Protein AF-A0A6C0C6K0-F1 (afdb_monomer)

Secondary structure (DSSP, 8-state):
-PPPPPP--SSPP-GGGS--TTTT--TT-THHHHHHHHHHHHH-HHHHHHEE----SSGGGTTEEEEEE-SS-TT-SHHHHHHEEESSTT--HHHHHHHHHH--SSEEEEEEEEEETT-S-EEEEEEEEETTTTEEEEE-TT-S--TT-EETTEETHHHHHHHHHHHHHHHH-TTSEEE-HHHHS-SS-HHHHH-TTT-THHHHHHHHHHHHHH-TTS-HHHHHHHHHHH--HHHHHHHHHHHHHHHHTT-

Foldseek 3Di:
DDFDADDFAPDFAPQVPHDCFPHNDHLLQQLLLVLLLVLVVVVPVLLVQAEDFQQFADDSQGLEWEFEDDPPDLPDLVVLLVGIARPHPVDGPVNSLVSQVPDPHQKYKHWYWYHYPPDPDIFIWIWIAGPVLQAIEIGHQQAPEDQQDDDVNDRRSLVSVQVSVCSVCCVSPVSHHYDHSNNATDHGGNCNVAPVDRNNSSLVNSSLVSSCSSCVPDDSNVSNVVCVVPDHNRRSRRSSVVSVVSSSVPD

Nearest PDB structures (foldseek):
  2bkq-assembly4_D  TM=5.049E-01  e=3.152E-04  Homo sapiens
  4pie-assembly1_A  TM=5.041E-01  e=1.060E-02  Human adenovirus 2
  6g2h-assembly1_E  TM=5.022E-01  e=1.791E+00  Homo sapiens
  5csl-assembly1_A  TM=4.846E-01  e=5.055E+00  Saccharomyces cerevisiae S288C
  5vod-assembly1_D  TM=2.425E-01  e=4.252E+00  Human herpesvirus 5 strain Merlin

Mean predicted aligned error: 5.01 Å

Sequence (251 aa):
MTIIDVPISKKSSMGSMATLGEIHYHYQKYDNIFNFFDIIMKKEKDIKKVLCIPDVGRKWMRSFLKVVLSKDDLKTSELMAKNVKPVDPEVSINLFNQMIKKCKKRIIAVSVQLIVENKPGTHANMLILDTKEKTVELFEPHGKRSEETTMDSLVGAYNISDKLLKKYFQKFFPEYKYVSPKDLLPSYGFQAKYDAYSGLCVTWSTMYLHYRVLNPDVTSKEIVKHIKKKVNKQFLLKYAKYVEDTVKKKN

Organism: NCBI:txid1070528

Radius of gyration: 17.1 Å; Cα contacts (8 Å, |Δi|>4): 441; chains: 1; bounding box: 40×40×49 Å

Structure (mmCIF, N/CA/C/O backbone):
data_AF-A0A6C0C6K0-F1
#
_entry.id   AF-A0A6C0C6K0-F1
#
loop_
_atom_site.group_PDB
_atom_site.id
_atom_site.type_symbol
_atom_site.label_atom_id
_atom_site.label_alt_id
_atom_site.label_comp_id
_atom_site.label_asym_id
_atom_site.label_entity_id
_atom_site.label_seq_id
_atom_site.pdbx_PDB_ins_code
_atom_site.Cartn_x
_atom_site.Cartn_y
_atom_site.Cartn_z
_atom_site.occupancy
_atom_site.B_iso_or_equiv
_atom_site.auth_seq_id
_atom_site.auth_comp_id
_atom_site.auth_asym_id
_atom_site.auth_atom_id
_atom_site.pdbx_PDB_model_num
ATOM 1 N N . MET A 1 1 ? -9.486 17.749 13.244 1.00 67.50 1 MET A N 1
ATOM 2 C CA . MET A 1 1 ? -9.879 16.322 13.274 1.00 67.50 1 MET A CA 1
ATOM 3 C C . MET A 1 1 ? -8.853 15.538 14.069 1.00 67.50 1 MET A C 1
ATOM 5 O O . MET A 1 1 ? -7.664 15.797 13.915 1.00 67.50 1 MET A O 1
ATOM 9 N N . THR A 1 2 ? -9.300 14.609 14.910 1.00 90.06 2 THR A N 1
ATOM 10 C CA . THR A 1 2 ? -8.420 13.705 15.663 1.00 90.06 2 THR A CA 1
ATOM 11 C C . THR A 1 2 ? -8.220 12.428 14.852 1.00 90.06 2 THR A C 1
ATOM 13 O O . THR A 1 2 ? -9.201 11.774 14.515 1.00 90.06 2 THR A O 1
ATOM 16 N N . ILE A 1 3 ? -6.972 12.091 14.512 1.00 97.19 3 ILE A N 1
ATOM 17 C CA . ILE A 1 3 ? -6.638 10.853 13.789 1.00 97.19 3 ILE A CA 1
ATOM 18 C C . ILE A 1 3 ? -6.744 9.670 14.756 1.00 97.19 3 ILE A C 1
ATOM 20 O O . ILE A 1 3 ? -6.120 9.681 15.817 1.00 97.19 3 ILE A O 1
ATOM 24 N N . ILE A 1 4 ? -7.512 8.651 14.374 1.00 97.69 4 ILE A N 1
ATOM 25 C CA . ILE A 1 4 ? -7.636 7.381 15.089 1.00 97.69 4 ILE A CA 1
ATOM 26 C C . ILE A 1 4 ? -6.380 6.555 14.825 1.00 97.69 4 ILE A C 1
ATOM 28 O O . ILE A 1 4 ? -6.013 6.296 13.674 1.00 97.69 4 ILE A O 1
ATOM 32 N N . ASP A 1 5 ? -5.718 6.139 15.900 1.00 97.69 5 ASP A N 1
ATOM 33 C CA . ASP A 1 5 ? -4.532 5.301 15.818 1.00 97.69 5 ASP A CA 1
ATOM 34 C C . ASP A 1 5 ? -4.847 3.828 15.633 1.00 97.69 5 ASP A C 1
ATOM 36 O O . ASP A 1 5 ? -5.834 3.306 16.148 1.00 97.69 5 ASP A O 1
ATOM 40 N N . VAL A 1 6 ? -3.938 3.144 14.939 1.00 97.69 6 VAL A N 1
ATOM 41 C CA . VAL A 1 6 ? -3.996 1.692 14.846 1.00 97.69 6 VAL A CA 1
ATOM 42 C C . VAL A 1 6 ? -3.784 1.062 16.230 1.00 97.69 6 VAL A C 1
ATOM 44 O O . VAL A 1 6 ? -2.924 1.519 16.994 1.00 97.69 6 VAL A O 1
ATOM 47 N N . PRO A 1 7 ? -4.515 -0.012 16.560 1.00 96.94 7 PRO A N 1
ATOM 48 C CA . PRO A 1 7 ? -4.249 -0.799 17.755 1.00 96.94 7 PRO A CA 1
ATOM 49 C C . PRO A 1 7 ? -2.856 -1.437 17.693 1.00 96.94 7 PRO A C 1
ATOM 51 O O . PRO A 1 7 ? -2.373 -1.841 16.634 1.00 96.94 7 PRO A O 1
ATOM 54 N N . ILE A 1 8 ? -2.213 -1.549 18.856 1.00 96.88 8 ILE A N 1
ATOM 55 C CA . ILE A 1 8 ? -0.903 -2.186 19.025 1.00 96.88 8 ILE A CA 1
ATOM 56 C C . ILE A 1 8 ? -0.944 -3.186 20.183 1.00 96.88 8 ILE A C 1
ATOM 58 O O . ILE A 1 8 ? -1.732 -3.043 21.118 1.00 96.88 8 ILE A O 1
ATOM 62 N N . SER A 1 9 ? -0.079 -4.199 20.146 1.00 95.62 9 SER A N 1
ATOM 63 C CA . SER A 1 9 ? 0.041 -5.165 21.239 1.00 95.62 9 SER A CA 1
ATOM 64 C C . SER A 1 9 ? 0.801 -4.564 22.427 1.00 95.62 9 SER A C 1
ATOM 66 O O . SER A 1 9 ? 1.607 -3.640 22.285 1.00 95.62 9 SER A O 1
ATOM 68 N N . LYS A 1 10 ? 0.591 -5.126 23.624 1.00 93.25 10 LYS A N 1
ATOM 69 C CA . LYS A 1 10 ? 1.413 -4.805 24.805 1.00 93.25 10 LYS A CA 1
ATOM 70 C C . LYS A 1 10 ? 2.865 -5.269 24.614 1.00 93.25 10 LYS A C 1
ATOM 72 O O . LYS A 1 10 ? 3.779 -4.643 25.149 1.00 93.25 10 LYS A O 1
ATOM 77 N N . LYS A 1 11 ? 3.072 -6.338 23.835 1.00 91.25 11 LYS A N 1
ATOM 78 C CA . LYS A 1 11 ? 4.379 -6.940 23.532 1.00 91.25 11 LYS A CA 1
ATOM 79 C C . LYS A 1 11 ? 4.868 -6.523 22.142 1.00 91.25 11 LYS A C 1
ATOM 81 O O . LYS A 1 11 ? 4.068 -6.244 21.255 1.00 91.25 11 LYS A O 1
ATOM 86 N N . SER A 1 12 ? 6.183 -6.511 21.953 1.00 87.81 12 SER A N 1
ATOM 87 C CA . SER A 1 12 ? 6.812 -6.305 20.643 1.00 87.81 12 SER A CA 1
ATOM 88 C C . SER A 1 12 ? 6.935 -7.627 19.887 1.00 87.81 12 SER A C 1
ATOM 90 O O . SER A 1 12 ? 7.094 -8.679 20.506 1.00 87.81 12 SER A O 1
ATOM 92 N N . SER A 1 13 ? 6.886 -7.581 18.556 1.00 84.38 13 SER A N 1
ATOM 93 C CA . SER A 1 13 ? 7.198 -8.749 17.734 1.00 84.38 13 SER A CA 1
ATOM 94 C C . SER A 1 13 ? 8.695 -9.007 17.802 1.00 84.38 13 SER A C 1
ATOM 96 O O . SER A 1 13 ? 9.494 -8.070 17.849 1.00 84.38 13 SER A O 1
ATOM 98 N N . MET A 1 14 ? 9.057 -10.285 17.793 1.00 81.50 14 MET A N 1
ATOM 99 C CA . MET A 1 14 ? 10.450 -10.721 17.743 1.00 81.50 14 MET A CA 1
ATOM 100 C C . MET A 1 14 ? 10.963 -10.839 16.295 1.00 81.50 14 MET A C 1
ATOM 102 O O . MET A 1 14 ? 12.094 -11.262 16.081 1.00 81.50 14 MET A O 1
ATOM 106 N N . GLY A 1 15 ? 10.154 -10.457 15.295 1.00 75.69 15 GLY A N 1
ATOM 107 C CA . GLY A 1 15 ? 10.548 -10.467 13.885 1.00 75.69 15 GLY A CA 1
ATOM 108 C C . GLY A 1 15 ? 10.900 -11.875 13.410 1.00 75.69 15 GLY A C 1
ATOM 109 O O . GLY A 1 15 ? 10.069 -12.777 13.487 1.00 75.69 15 GLY A O 1
ATOM 110 N N . SER A 1 16 ? 12.137 -12.069 12.953 1.00 68.06 16 SER A N 1
ATOM 111 C CA . SER A 1 16 ? 12.672 -13.380 12.549 1.00 68.06 16 SER A CA 1
ATOM 112 C C . SER A 1 16 ? 12.765 -14.385 13.697 1.00 68.06 16 SER A C 1
ATOM 114 O O . SER A 1 16 ? 12.755 -15.584 13.447 1.00 68.06 16 SER A O 1
ATOM 116 N N . MET A 1 17 ? 12.811 -13.909 14.943 1.00 64.06 17 MET A N 1
ATOM 117 C CA . MET A 1 17 ? 12.846 -14.751 16.140 1.00 64.06 17 MET A CA 1
ATOM 118 C C . MET A 1 17 ? 11.444 -15.053 16.686 1.00 64.06 17 MET A C 1
ATOM 120 O O . MET A 1 17 ? 11.313 -15.700 17.724 1.00 64.06 17 MET A O 1
ATOM 124 N N . ALA A 1 18 ? 10.377 -14.561 16.043 1.00 61.31 18 ALA A N 1
ATOM 125 C CA . ALA A 1 18 ? 9.017 -14.892 16.448 1.00 61.31 18 ALA A CA 1
ATOM 126 C C . ALA A 1 18 ? 8.750 -16.382 16.206 1.00 61.31 18 ALA A C 1
ATOM 128 O O . ALA A 1 18 ? 9.092 -16.922 15.155 1.00 61.31 18 ALA A O 1
ATOM 129 N N . THR A 1 19 ? 8.108 -17.049 17.169 1.00 57.22 19 THR A N 1
ATOM 130 C CA . THR A 1 19 ? 7.689 -18.443 16.990 1.00 57.22 19 THR A CA 1
ATOM 131 C C . THR A 1 19 ? 6.783 -18.542 15.769 1.00 57.22 19 THR A C 1
ATOM 133 O O . THR A 1 19 ? 5.975 -17.643 15.532 1.00 57.22 19 THR A O 1
ATOM 136 N N . LEU A 1 20 ? 6.880 -19.618 14.992 1.00 61.09 20 LEU A N 1
ATOM 137 C CA . LEU A 1 20 ? 5.987 -19.807 13.846 1.00 61.09 20 LEU A CA 1
ATOM 138 C C . LEU A 1 20 ? 4.527 -19.874 14.332 1.00 61.09 20 LEU A C 1
ATOM 140 O O . LEU A 1 20 ? 3.681 -19.149 13.819 1.00 61.09 20 LEU A O 1
ATOM 144 N N . GLY A 1 21 ? 4.275 -20.569 15.447 1.00 58.09 21 GLY A N 1
ATOM 145 C CA . GLY A 1 21 ? 2.924 -20.898 15.912 1.00 58.09 21 GLY A CA 1
ATOM 146 C C . GLY A 1 21 ? 2.383 -22.121 15.166 1.00 58.09 21 GLY A C 1
ATOM 147 O O . GLY A 1 21 ? 3.143 -22.803 14.484 1.00 58.09 21 GLY A O 1
ATOM 148 N N . GLU A 1 22 ? 1.083 -22.397 15.288 1.00 55.06 22 GLU A N 1
ATOM 149 C CA . GLU A 1 22 ? 0.427 -23.499 14.552 1.00 55.06 22 GLU A CA 1
ATOM 150 C C . GLU A 1 22 ? 0.290 -23.214 13.050 1.00 55.06 22 GLU A C 1
ATOM 152 O O . GLU A 1 22 ? 0.219 -24.121 12.227 1.00 55.06 22 GLU A O 1
ATOM 157 N N . ILE A 1 23 ? 0.286 -21.935 12.680 1.00 59.25 23 ILE A N 1
ATOM 158 C CA . ILE A 1 23 ? 0.447 -21.490 11.298 1.00 59.25 23 ILE A CA 1
ATOM 159 C C . ILE A 1 23 ? 1.924 -21.179 11.064 1.00 59.25 23 ILE A C 1
ATOM 161 O O . ILE A 1 23 ? 2.573 -20.638 11.945 1.00 59.25 23 ILE A O 1
ATOM 165 N N . HIS A 1 24 ? 2.485 -21.444 9.883 1.00 65.38 24 HIS A N 1
ATOM 166 C CA . HIS A 1 24 ? 3.854 -21.013 9.555 1.00 65.38 24 HIS A CA 1
ATOM 167 C C . HIS A 1 24 ? 3.925 -19.486 9.333 1.00 65.38 24 HIS A C 1
ATOM 169 O O . HIS A 1 24 ? 4.221 -19.029 8.225 1.00 65.38 24 HIS A O 1
ATOM 175 N N . TYR A 1 25 ? 3.592 -18.679 10.346 1.00 75.62 25 TYR A N 1
ATOM 176 C CA . TYR A 1 25 ? 3.599 -17.222 10.255 1.00 75.62 25 TYR A CA 1
ATOM 177 C C . TYR A 1 25 ? 5.023 -16.719 10.043 1.00 75.62 25 TYR A C 1
ATOM 179 O O . TYR A 1 25 ? 5.939 -17.066 10.782 1.00 75.62 25 TYR A O 1
ATOM 187 N N . HIS A 1 26 ? 5.199 -15.848 9.057 1.00 80.12 26 HIS A N 1
ATOM 188 C CA . HIS A 1 26 ? 6.445 -15.123 8.859 1.00 80.12 26 HIS A CA 1
ATOM 189 C C . HIS A 1 26 ? 6.106 -13.704 8.427 1.00 80.12 26 HIS A C 1
ATOM 191 O O . HIS A 1 26 ? 5.332 -13.520 7.492 1.00 80.12 26 HIS A O 1
ATOM 197 N N . TYR A 1 27 ? 6.658 -12.702 9.108 1.00 77.69 27 TYR A N 1
ATOM 198 C CA . TYR A 1 27 ? 6.229 -11.303 8.999 1.00 77.69 27 TYR A CA 1
ATOM 199 C C . TYR A 1 27 ? 6.383 -10.704 7.586 1.00 77.69 27 TYR A C 1
ATOM 201 O O . TYR A 1 27 ? 5.677 -9.759 7.249 1.00 77.69 27 TYR A O 1
ATOM 209 N N . GLN A 1 28 ? 7.251 -11.277 6.744 1.00 84.50 28 GLN A N 1
ATOM 210 C CA . GLN A 1 28 ? 7.431 -10.863 5.343 1.00 84.50 28 GLN A CA 1
ATOM 211 C C . GLN A 1 28 ? 6.415 -11.478 4.371 1.00 84.50 28 GLN A C 1
ATOM 213 O O . GLN A 1 28 ? 6.443 -11.167 3.183 1.00 84.50 28 GLN A O 1
ATOM 218 N N . LYS A 1 29 ? 5.537 -12.386 4.816 1.00 88.12 29 LYS A N 1
ATOM 219 C CA . LYS A 1 29 ? 4.566 -12.996 3.904 1.00 88.12 29 LYS A CA 1
ATOM 220 C C . LYS A 1 29 ? 3.456 -12.005 3.561 1.00 88.12 29 LYS A C 1
ATOM 222 O O . LYS A 1 29 ? 2.800 -11.458 4.445 1.00 88.12 29 LYS A O 1
ATOM 227 N N . TYR A 1 30 ? 3.235 -11.801 2.265 1.00 90.44 30 TYR A N 1
ATOM 228 C CA . TYR A 1 30 ? 2.220 -10.885 1.735 1.00 90.44 30 TYR A CA 1
ATOM 229 C C . TYR A 1 30 ? 0.792 -11.262 2.148 1.00 90.44 30 TYR A C 1
ATOM 231 O O . TYR A 1 30 ? -0.046 -10.384 2.353 1.00 90.44 30 TYR A O 1
ATOM 239 N N . ASP A 1 31 ? 0.517 -12.556 2.325 1.00 90.00 31 ASP A N 1
ATOM 240 C CA . ASP A 1 31 ? -0.794 -13.050 2.750 1.00 90.00 31 ASP A CA 1
ATOM 241 C C . ASP A 1 31 ? -1.205 -12.526 4.130 1.00 90.00 31 ASP A C 1
ATOM 243 O O . ASP A 1 31 ? -2.398 -12.360 4.380 1.00 90.00 31 ASP A O 1
ATOM 247 N N . ASN A 1 32 ? -0.245 -12.187 4.997 1.00 91.25 32 ASN A N 1
ATOM 248 C CA . ASN A 1 32 ? -0.515 -11.595 6.304 1.00 91.25 32 ASN A CA 1
ATOM 249 C C . ASN A 1 32 ? -1.342 -10.315 6.207 1.00 91.25 32 ASN A C 1
ATOM 251 O O . ASN A 1 32 ? -2.188 -10.106 7.072 1.00 91.25 32 ASN A O 1
ATOM 255 N N . ILE A 1 33 ? -1.133 -9.479 5.178 1.00 94.25 33 ILE A N 1
ATOM 256 C CA . ILE A 1 33 ? -1.881 -8.223 5.008 1.00 94.25 33 ILE A CA 1
ATOM 257 C C . ILE A 1 33 ? -3.373 -8.549 4.954 1.00 94.25 33 ILE A C 1
ATOM 259 O O . ILE A 1 33 ? -4.176 -8.091 5.763 1.00 94.25 33 ILE A O 1
ATOM 263 N N . PHE A 1 34 ? -3.747 -9.397 4.008 1.00 93.50 34 PHE A N 1
ATOM 264 C CA . PHE A 1 34 ? -5.137 -9.670 3.691 1.00 93.50 34 PHE A CA 1
ATOM 265 C C . PHE A 1 34 ? -5.781 -10.697 4.625 1.00 93.50 34 PHE A C 1
ATOM 267 O O . PHE A 1 34 ? -6.958 -10.535 4.941 1.00 93.50 34 PHE A O 1
ATOM 274 N N . ASN A 1 35 ? -5.017 -11.646 5.171 1.00 94.06 35 ASN A N 1
ATOM 275 C CA . ASN A 1 35 ? -5.466 -12.489 6.280 1.00 94.06 35 ASN A CA 1
ATOM 276 C C . ASN A 1 35 ? -5.828 -11.649 7.511 1.00 94.06 35 ASN A C 1
ATOM 278 O O . ASN A 1 35 ? -6.856 -11.896 8.140 1.00 94.06 35 ASN A O 1
ATOM 282 N N . PHE A 1 36 ? -5.011 -10.647 7.847 1.00 95.94 36 PHE A N 1
ATOM 283 C CA . PHE A 1 36 ? -5.293 -9.728 8.946 1.00 95.94 36 PHE A CA 1
ATOM 284 C C . PHE A 1 36 ? -6.582 -8.936 8.690 1.00 95.94 36 PHE A C 1
ATOM 286 O O . PHE A 1 36 ? -7.483 -8.947 9.531 1.00 95.94 36 PHE A O 1
ATOM 293 N N . PHE A 1 37 ? -6.717 -8.324 7.507 1.00 96.69 37 PHE A N 1
ATOM 294 C CA . PHE A 1 37 ? -7.914 -7.548 7.177 1.00 96.69 37 PHE A CA 1
ATOM 295 C C . PHE A 1 37 ? -9.193 -8.396 7.120 1.00 96.69 37 PHE A C 1
ATOM 297 O O . PHE A 1 37 ? -10.239 -7.925 7.558 1.00 96.69 37 PHE A O 1
ATOM 304 N N . ASP A 1 38 ? -9.132 -9.654 6.670 1.00 95.00 38 ASP A N 1
ATOM 305 C CA . ASP A 1 38 ? -10.282 -10.571 6.725 1.00 95.00 38 ASP A CA 1
ATOM 306 C C . ASP A 1 38 ? -10.781 -10.795 8.152 1.00 95.00 38 ASP A C 1
ATOM 308 O O . ASP A 1 38 ? -11.988 -10.843 8.395 1.00 95.00 38 ASP A O 1
ATOM 312 N N . ILE A 1 39 ? -9.858 -10.947 9.103 1.00 95.44 39 ILE A N 1
ATOM 313 C CA . ILE A 1 39 ? -10.199 -11.198 10.504 1.00 95.44 39 ILE A CA 1
ATOM 314 C C . ILE A 1 39 ? -10.801 -9.944 11.131 1.00 95.44 39 ILE A C 1
ATOM 316 O O . ILE A 1 39 ? -11.849 -10.037 11.774 1.00 95.44 39 ILE A O 1
ATOM 320 N N . ILE A 1 40 ? -10.187 -8.773 10.938 1.00 96.50 40 ILE A N 1
ATOM 321 C CA . ILE A 1 40 ? -10.716 -7.544 11.542 1.00 96.50 40 ILE A CA 1
ATOM 322 C C . ILE A 1 40 ? -12.018 -7.103 10.866 1.00 96.50 40 ILE A C 1
ATOM 324 O O . ILE A 1 40 ? -12.921 -6.680 11.567 1.00 96.50 40 ILE A O 1
ATOM 328 N N . MET A 1 41 ? -12.215 -7.307 9.556 1.00 96.31 41 MET A N 1
ATOM 329 C CA . MET A 1 41 ? -13.503 -7.023 8.894 1.00 96.31 41 MET A CA 1
ATOM 330 C C . MET A 1 41 ? -14.654 -7.897 9.417 1.00 96.31 41 MET A C 1
ATOM 332 O O . MET A 1 41 ? -15.816 -7.494 9.340 1.00 96.31 41 MET A O 1
ATOM 336 N N . LYS A 1 42 ? -14.371 -9.093 9.952 1.00 95.62 42 LYS A N 1
ATOM 337 C CA . LYS A 1 42 ? -15.388 -9.919 10.628 1.00 95.62 42 LYS A CA 1
ATOM 338 C C . LYS A 1 42 ? -15.769 -9.361 12.003 1.00 95.62 42 LYS A C 1
ATOM 340 O O . LYS A 1 42 ? -16.914 -9.521 12.412 1.00 95.62 42 LYS A O 1
ATOM 345 N N . LYS A 1 43 ? -14.825 -8.720 12.699 1.00 94.00 43 LYS A N 1
ATOM 346 C CA . LYS A 1 43 ? -14.989 -8.212 14.072 1.00 94.00 43 LYS A CA 1
ATOM 347 C C . LYS A 1 43 ? -15.460 -6.755 14.119 1.00 94.00 43 LYS A C 1
ATOM 349 O O . LYS A 1 43 ? -16.251 -6.388 14.979 1.00 94.00 43 LYS A O 1
ATOM 354 N N . GLU A 1 44 ? -15.011 -5.940 13.173 1.00 95.81 44 GLU A N 1
ATOM 355 C CA . GLU A 1 44 ? -15.159 -4.488 13.158 1.00 95.81 44 GLU A CA 1
ATOM 356 C C . GLU A 1 44 ? -16.007 -4.060 11.958 1.00 95.81 44 GLU A C 1
ATOM 358 O O . GLU A 1 44 ? -15.548 -3.968 10.813 1.00 95.81 44 GLU A O 1
ATOM 363 N N . LYS A 1 45 ? -17.293 -3.797 12.226 1.00 95.31 45 LYS A N 1
ATOM 364 C CA . LYS A 1 45 ? -18.274 -3.452 11.186 1.00 95.31 45 LYS A CA 1
ATOM 365 C C . LYS A 1 45 ? -17.883 -2.192 10.412 1.00 95.31 45 LYS A C 1
ATOM 367 O O . LYS A 1 45 ? -18.190 -2.115 9.225 1.00 95.31 45 LYS A O 1
ATOM 372 N N . ASP A 1 46 ? -17.212 -1.235 11.044 1.00 96.00 46 ASP A N 1
ATOM 373 C CA . ASP A 1 46 ? -16.855 0.030 10.397 1.00 96.00 46 ASP A CA 1
ATOM 374 C C . ASP A 1 46 ? -15.710 -0.137 9.396 1.00 96.00 46 ASP A C 1
ATOM 376 O O . ASP A 1 46 ? -15.817 0.345 8.269 1.00 96.00 46 ASP A O 1
ATOM 380 N N . ILE A 1 47 ? -14.709 -0.967 9.710 1.00 97.50 47 ILE A N 1
ATOM 381 C CA . ILE A 1 47 ? -13.684 -1.370 8.738 1.00 97.50 47 ILE A CA 1
ATOM 382 C C . ILE A 1 47 ? -14.334 -2.082 7.539 1.00 97.50 47 ILE A C 1
ATOM 384 O O . ILE A 1 47 ? -14.080 -1.716 6.390 1.00 97.50 47 ILE A O 1
ATOM 388 N N . LYS A 1 48 ? -15.255 -3.029 7.775 1.00 97.56 48 LYS A N 1
ATOM 389 C CA . LYS A 1 48 ? -15.991 -3.738 6.704 1.00 97.56 48 LYS A CA 1
ATOM 390 C C . LYS A 1 48 ? -16.865 -2.814 5.839 1.00 97.56 48 LYS A C 1
ATOM 392 O O . LYS A 1 48 ? -17.139 -3.102 4.669 1.00 97.56 48 LYS A O 1
ATOM 397 N N . LYS A 1 49 ? -17.366 -1.708 6.396 1.00 97.88 49 LYS A N 1
ATOM 398 C CA . LYS A 1 49 ? -18.135 -0.706 5.639 1.00 97.88 49 LYS A CA 1
ATOM 399 C C . LYS A 1 49 ? -17.246 0.135 4.723 1.00 97.88 49 LYS A C 1
ATOM 401 O O . LYS A 1 49 ? -17.746 0.582 3.695 1.00 97.88 49 LYS A O 1
ATOM 406 N N . VAL A 1 50 ? -15.974 0.321 5.069 1.00 98.25 50 VAL A N 1
ATOM 407 C CA . VAL A 1 50 ? -15.050 1.233 4.378 1.00 98.25 50 VAL A CA 1
ATOM 408 C C . VAL A 1 50 ? -14.131 0.513 3.392 1.00 98.25 50 VAL A C 1
ATOM 410 O O . VAL A 1 50 ? -13.885 1.050 2.314 1.00 98.25 50 VAL A O 1
ATOM 413 N N . LEU A 1 51 ? -13.645 -0.684 3.725 1.00 98.62 51 LEU A N 1
ATOM 414 C CA . LEU A 1 51 ? -12.633 -1.407 2.955 1.00 98.62 51 LEU A CA 1
ATOM 415 C C . LEU A 1 51 ? -13.248 -2.429 1.984 1.00 98.62 51 LEU A C 1
ATOM 417 O O . LEU A 1 51 ? -14.097 -3.235 2.361 1.00 98.62 51 LEU A O 1
ATOM 421 N N . CYS A 1 52 ? -12.762 -2.436 0.744 1.0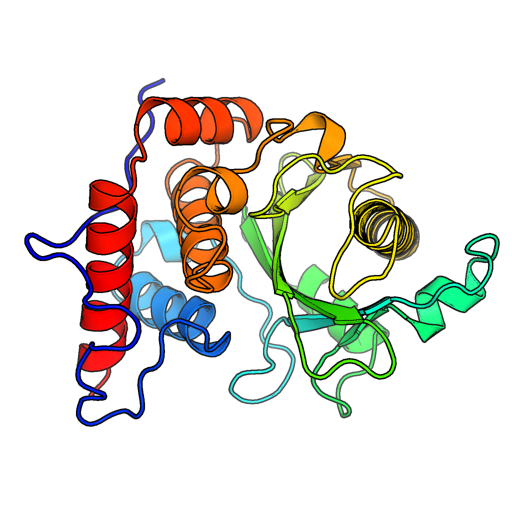0 98.25 52 CYS A N 1
ATOM 422 C CA . CYS A 1 52 ? -12.895 -3.535 -0.207 1.00 98.25 52 CYS A CA 1
ATOM 423 C C . CYS A 1 52 ? -11.514 -4.113 -0.520 1.00 98.25 52 CYS A C 1
ATOM 425 O O . CYS A 1 52 ? -10.597 -3.382 -0.896 1.00 98.25 52 CYS A O 1
ATOM 427 N N . ILE A 1 53 ? -11.387 -5.433 -0.433 1.00 97.19 53 ILE A N 1
ATOM 428 C CA . ILE A 1 53 ? -10.275 -6.172 -1.028 1.00 97.19 53 ILE A CA 1
ATOM 429 C C . ILE A 1 53 ? -10.883 -6.955 -2.197 1.00 97.19 53 ILE A C 1
ATOM 431 O O . ILE A 1 53 ? -11.695 -7.845 -1.940 1.00 97.19 53 ILE A O 1
ATOM 435 N N . PRO A 1 54 ? -10.575 -6.597 -3.458 1.00 96.31 54 PRO A N 1
ATOM 436 C CA . PRO A 1 54 ? -11.069 -7.294 -4.637 1.00 96.31 54 PRO A CA 1
ATOM 437 C C . PRO A 1 54 ? -10.869 -8.808 -4.533 1.00 96.31 54 PRO A C 1
ATOM 439 O O . PRO A 1 54 ? -9.753 -9.286 -4.327 1.00 96.31 54 PRO A O 1
ATOM 442 N N . ASP A 1 55 ? -11.954 -9.559 -4.705 1.00 93.38 55 ASP A N 1
ATOM 443 C CA . ASP A 1 55 ? -11.926 -11.021 -4.687 1.00 93.38 55 ASP A CA 1
ATOM 444 C C . ASP A 1 55 ? -11.463 -11.559 -6.048 1.00 93.38 55 ASP A C 1
ATOM 446 O O . ASP A 1 55 ? -12.247 -12.027 -6.869 1.00 93.38 55 ASP A O 1
ATOM 450 N N . VAL A 1 56 ? -10.181 -11.353 -6.353 1.00 95.06 56 VAL A N 1
ATOM 451 C CA . VAL A 1 56 ? -9.574 -11.747 -7.625 1.00 95.06 56 VAL A CA 1
ATOM 452 C C . VAL A 1 56 ? -8.179 -12.303 -7.408 1.00 95.06 56 VAL A C 1
ATOM 454 O O . VAL A 1 56 ? -7.338 -11.626 -6.825 1.00 95.06 56 VAL A O 1
ATOM 457 N N . GLY A 1 57 ? -7.933 -13.512 -7.910 1.00 92.81 57 GLY A N 1
ATOM 458 C CA . GLY A 1 57 ? -6.729 -14.298 -7.632 1.00 92.81 57 GLY A CA 1
ATOM 459 C C . GLY A 1 57 ? -6.938 -15.276 -6.476 1.00 92.81 57 GLY A C 1
ATOM 460 O O . GLY A 1 57 ? -7.764 -15.060 -5.592 1.00 92.81 57 GLY A O 1
ATOM 461 N N . ARG A 1 58 ? -6.205 -16.388 -6.489 1.00 89.81 58 ARG A N 1
ATOM 462 C CA . ARG A 1 58 ? -6.387 -17.486 -5.534 1.00 89.81 58 ARG A CA 1
ATOM 463 C C . ARG A 1 58 ? -5.519 -17.321 -4.294 1.00 89.81 58 ARG A C 1
ATOM 465 O O . ARG A 1 58 ? -4.353 -16.927 -4.367 1.00 89.81 58 ARG A O 1
ATOM 472 N N . LYS A 1 59 ? -6.055 -17.763 -3.151 1.00 86.75 59 LYS A N 1
ATOM 473 C CA . LYS A 1 59 ? -5.332 -17.878 -1.874 1.00 86.75 59 LYS A CA 1
ATOM 474 C C . LYS A 1 59 ? -4.631 -16.556 -1.511 1.00 86.75 59 LYS A C 1
ATOM 476 O O . LYS A 1 59 ? -5.283 -15.531 -1.346 1.00 86.75 59 LYS A O 1
ATOM 481 N N . TRP A 1 60 ? -3.305 -16.579 -1.395 1.00 86.50 60 TRP A N 1
ATOM 482 C CA . TRP A 1 60 ? -2.479 -15.433 -1.027 1.00 86.50 60 TRP A CA 1
ATOM 483 C C . TRP A 1 60 ? -2.295 -14.403 -2.149 1.00 86.50 60 TRP A C 1
ATOM 485 O O . TRP A 1 60 ? -1.858 -13.290 -1.878 1.00 86.50 60 TRP A O 1
ATOM 495 N N . MET A 1 61 ? -2.625 -14.755 -3.396 1.00 90.56 61 MET A N 1
ATOM 496 C CA . MET A 1 61 ? -2.439 -13.896 -4.571 1.00 90.56 61 MET A CA 1
ATOM 497 C C . MET A 1 61 ? -3.621 -12.951 -4.813 1.00 90.56 61 MET A C 1
ATOM 499 O O . MET A 1 61 ? -3.672 -12.292 -5.853 1.00 90.56 61 MET A O 1
ATOM 503 N N . ARG A 1 62 ? -4.599 -12.896 -3.896 1.00 92.69 62 ARG A N 1
ATOM 504 C CA . ARG A 1 62 ? -5.791 -12.075 -4.116 1.00 92.69 62 ARG A CA 1
ATOM 505 C C . ARG A 1 62 ? -5.445 -10.590 -4.125 1.00 92.69 62 ARG A C 1
ATOM 507 O O . ARG A 1 62 ? -4.656 -10.153 -3.293 1.00 92.69 62 ARG A O 1
ATOM 514 N N . SER A 1 63 ? -6.081 -9.813 -5.001 1.00 95.25 63 SER A N 1
ATOM 515 C CA . SER A 1 63 ? -5.877 -8.360 -5.125 1.00 95.25 63 SER A CA 1
ATOM 516 C C . SER A 1 63 ? -4.391 -7.968 -5.143 1.00 95.25 63 SER A C 1
ATOM 518 O O . SER A 1 63 ? -3.939 -7.100 -4.392 1.00 95.25 63 SER A O 1
ATOM 520 N N . PHE A 1 64 ? -3.607 -8.668 -5.965 1.00 96.94 64 PHE A N 1
ATOM 521 C CA . PHE A 1 64 ? -2.154 -8.583 -5.930 1.00 96.94 64 PHE A CA 1
ATOM 522 C C . PHE A 1 64 ? -1.574 -8.378 -7.332 1.00 96.94 64 PHE A C 1
ATOM 524 O O . PHE A 1 64 ? -1.734 -9.222 -8.216 1.00 96.94 64 PHE A O 1
ATOM 531 N N . LEU A 1 65 ? -0.878 -7.257 -7.526 1.00 97.44 65 LEU A N 1
ATOM 532 C CA . LEU A 1 65 ? -0.075 -6.976 -8.712 1.00 97.44 65 LEU A CA 1
ATOM 533 C C . LEU A 1 65 ? 1.410 -7.257 -8.452 1.00 97.44 65 LEU A C 1
ATOM 535 O O . LEU A 1 65 ? 1.947 -6.909 -7.402 1.00 97.44 65 LEU A O 1
ATOM 539 N N . LYS A 1 66 ? 2.093 -7.805 -9.454 1.00 96.31 66 LYS A N 1
ATOM 540 C CA . LYS A 1 66 ? 3.552 -7.776 -9.568 1.00 96.31 66 LYS A CA 1
ATOM 541 C C . LYS A 1 66 ? 3.978 -6.725 -10.583 1.00 96.31 66 LYS A C 1
ATOM 543 O O . LYS A 1 66 ? 3.335 -6.551 -11.622 1.00 96.31 66 LYS A O 1
ATOM 548 N N . VAL A 1 67 ? 5.086 -6.062 -10.279 1.00 95.81 67 VAL A N 1
ATOM 549 C CA . VAL A 1 67 ? 5.780 -5.129 -11.161 1.00 95.81 67 VAL A CA 1
ATOM 550 C C . VAL A 1 67 ? 7.199 -5.641 -11.351 1.00 95.81 67 VAL A C 1
ATOM 552 O O . VAL A 1 67 ? 7.985 -5.668 -10.402 1.00 95.81 67 VAL A O 1
ATOM 555 N N . VAL A 1 68 ? 7.514 -6.054 -12.574 1.00 94.06 68 VAL A N 1
ATOM 556 C CA . VAL A 1 68 ? 8.868 -6.468 -12.954 1.00 94.06 68 VAL A CA 1
ATOM 557 C C . VAL A 1 68 ? 9.655 -5.232 -13.383 1.00 94.06 68 VAL A C 1
ATOM 559 O O . VAL A 1 68 ? 9.214 -4.472 -14.245 1.00 94.06 68 VAL A O 1
ATOM 562 N N . LEU A 1 69 ? 10.798 -5.011 -12.742 1.00 91.12 69 LEU A N 1
ATOM 563 C CA . LEU A 1 69 ? 11.681 -3.873 -12.953 1.00 91.12 69 LEU A CA 1
ATOM 564 C C . LEU A 1 69 ? 12.915 -4.340 -13.728 1.00 91.12 69 LEU A C 1
ATOM 566 O O . LEU A 1 69 ? 13.691 -5.157 -13.229 1.00 91.12 69 LEU A O 1
ATOM 570 N N . SER A 1 70 ? 13.104 -3.791 -14.926 1.00 85.12 70 SER A N 1
ATOM 571 C CA . SER A 1 70 ? 14.296 -3.985 -15.756 1.00 85.12 70 SER A CA 1
ATOM 572 C C . SER A 1 70 ? 14.920 -2.631 -16.118 1.00 85.12 70 SER A C 1
ATOM 574 O O . SER A 1 70 ? 14.332 -1.574 -15.869 1.00 85.12 70 SER A O 1
ATOM 576 N N . LYS A 1 71 ? 16.136 -2.656 -16.680 1.00 71.31 71 LYS A N 1
ATOM 577 C CA . LYS A 1 71 ? 16.831 -1.453 -17.180 1.00 71.31 71 LYS A CA 1
ATOM 578 C C . LYS A 1 71 ? 16.336 -0.997 -18.559 1.00 71.31 71 LYS A C 1
ATOM 580 O O . LYS A 1 71 ? 16.831 0.012 -19.056 1.00 71.31 71 LYS A O 1
ATOM 585 N N . ASP A 1 72 ? 15.410 -1.730 -19.174 1.00 69.69 72 ASP A N 1
ATOM 586 C CA . ASP A 1 72 ? 14.949 -1.439 -20.531 1.00 69.69 72 ASP A CA 1
ATOM 587 C C . ASP A 1 72 ? 14.284 -0.057 -20.595 1.00 69.69 72 ASP A C 1
ATOM 589 O O . ASP A 1 72 ? 13.583 0.360 -19.667 1.00 69.69 72 ASP A O 1
ATOM 593 N N . ASP A 1 73 ? 14.507 0.667 -21.695 1.00 60.34 73 ASP A N 1
ATOM 594 C CA . ASP A 1 73 ? 14.058 2.053 -21.843 1.00 60.34 73 ASP A CA 1
ATOM 595 C C . ASP A 1 73 ? 12.521 2.159 -21.701 1.00 60.34 73 ASP A C 1
ATOM 597 O O . ASP A 1 73 ? 11.740 1.585 -22.462 1.00 60.34 73 ASP A O 1
ATOM 601 N N . LEU A 1 74 ? 12.061 2.911 -20.696 1.00 62.16 74 LEU A N 1
ATOM 602 C CA . LEU A 1 74 ? 10.669 2.940 -20.209 1.00 62.16 74 LEU A CA 1
ATOM 603 C C . LEU A 1 74 ? 9.703 3.760 -21.079 1.00 62.16 74 LEU A C 1
ATOM 605 O O . LEU A 1 74 ? 8.647 4.214 -20.609 1.00 62.16 74 LEU A O 1
ATOM 609 N N . LYS A 1 75 ? 10.055 4.007 -22.341 1.00 58.09 75 LYS A N 1
ATOM 610 C CA . LYS A 1 75 ? 9.389 5.014 -23.176 1.00 58.09 75 LYS A CA 1
ATOM 611 C C . LYS A 1 75 ? 8.044 4.568 -23.748 1.00 58.09 75 LYS A C 1
ATOM 613 O O . LYS A 1 75 ? 7.209 5.430 -24.002 1.00 58.09 75 LYS A O 1
ATOM 618 N N . THR A 1 76 ? 7.738 3.272 -23.833 1.00 61.22 76 THR A N 1
ATOM 619 C CA . THR A 1 76 ? 6.497 2.797 -24.482 1.00 61.22 76 THR A CA 1
ATOM 620 C C . THR A 1 76 ? 5.381 2.410 -23.494 1.00 61.22 76 THR A C 1
ATOM 622 O O . THR A 1 76 ? 5.600 2.215 -22.294 1.00 61.22 76 THR A O 1
ATOM 625 N N . SER A 1 77 ? 4.134 2.382 -23.975 1.00 63.09 77 SER A N 1
ATOM 626 C CA . SER A 1 77 ? 2.939 1.884 -23.264 1.00 63.09 77 SER A CA 1
ATOM 627 C C . SER A 1 77 ? 2.845 0.351 -23.284 1.00 63.09 77 SER A C 1
ATOM 629 O O . SER A 1 77 ? 2.281 -0.252 -22.370 1.00 63.09 77 SER A O 1
ATOM 631 N N . GLU A 1 78 ? 3.454 -0.272 -24.291 1.00 69.69 78 GLU A N 1
ATOM 632 C CA . GLU A 1 78 ? 3.599 -1.719 -24.463 1.00 69.69 78 GLU A CA 1
ATOM 633 C C . GLU A 1 78 ? 4.411 -2.352 -23.322 1.00 69.69 78 GLU A C 1
ATOM 635 O O . GLU A 1 78 ? 4.050 -3.402 -22.786 1.00 69.69 78 GLU A O 1
ATOM 640 N N . LEU A 1 79 ? 5.429 -1.638 -22.832 1.00 70.88 79 LEU A N 1
ATOM 641 C CA . LEU A 1 79 ? 6.251 -2.088 -21.713 1.00 70.88 79 LEU A CA 1
ATOM 642 C C . LEU A 1 79 ? 5.485 -2.133 -20.375 1.00 70.88 79 LEU A C 1
ATOM 644 O O . LEU A 1 79 ? 5.734 -3.008 -19.550 1.00 70.88 79 LEU A O 1
ATOM 648 N N . MET A 1 80 ? 4.507 -1.242 -20.158 1.00 81.38 80 MET A N 1
ATOM 649 C CA . MET A 1 80 ? 3.641 -1.313 -18.969 1.00 81.38 80 MET A CA 1
ATOM 650 C C . MET A 1 80 ? 2.830 -2.612 -18.965 1.00 81.38 80 MET A C 1
ATOM 652 O O . MET A 1 80 ? 2.796 -3.302 -17.949 1.00 81.38 80 MET A O 1
ATOM 656 N N . ALA A 1 81 ? 2.245 -2.984 -20.108 1.00 75.00 81 ALA A N 1
ATOM 657 C CA . ALA A 1 81 ? 1.478 -4.223 -20.236 1.00 75.00 81 ALA A CA 1
ATOM 658 C C . ALA A 1 81 ? 2.354 -5.478 -20.055 1.00 75.00 81 ALA A C 1
ATOM 660 O O . ALA A 1 81 ? 1.878 -6.508 -19.572 1.00 75.00 81 ALA A O 1
ATOM 661 N N . LYS A 1 82 ? 3.647 -5.390 -20.399 1.00 84.75 82 LYS A N 1
ATOM 662 C CA . LYS A 1 82 ? 4.629 -6.450 -20.139 1.00 84.75 82 LYS A CA 1
ATOM 663 C C . LYS A 1 82 ? 4.959 -6.579 -18.646 1.00 84.75 82 LYS A C 1
ATOM 665 O O . LYS A 1 82 ? 5.011 -7.707 -18.151 1.00 84.75 82 LYS A O 1
ATOM 670 N N . ASN A 1 83 ? 5.143 -5.453 -17.954 1.00 91.69 83 ASN A N 1
ATOM 671 C CA . ASN A 1 83 ? 5.768 -5.405 -16.630 1.00 91.69 83 ASN A CA 1
ATOM 672 C C . ASN A 1 83 ? 4.800 -5.339 -15.445 1.00 91.69 83 ASN A C 1
ATOM 674 O O . ASN A 1 83 ? 5.196 -5.729 -14.351 1.00 91.69 83 ASN A O 1
ATOM 678 N N . VAL A 1 84 ? 3.558 -4.880 -15.630 1.00 95.31 84 VAL A N 1
ATOM 679 C CA . VAL A 1 84 ? 2.547 -4.807 -14.560 1.00 95.31 84 VAL A CA 1
ATOM 680 C C . VAL A 1 84 ? 1.458 -5.841 -14.814 1.00 95.31 84 VAL A C 1
ATOM 682 O O . VAL A 1 84 ? 0.693 -5.725 -15.773 1.00 95.31 84 VAL A O 1
ATOM 685 N N . LYS A 1 85 ? 1.383 -6.867 -13.963 1.00 95.88 85 LYS A N 1
ATOM 686 C CA . LYS A 1 85 ? 0.449 -7.994 -14.124 1.00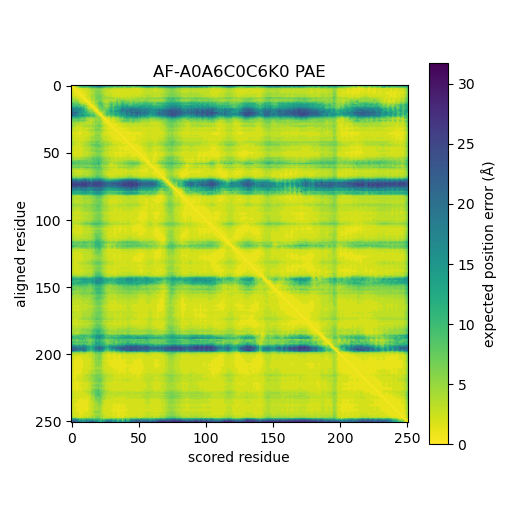 95.88 85 LYS A CA 1
ATOM 687 C C . LYS A 1 85 ? -0.071 -8.476 -12.770 1.00 95.88 85 LYS A C 1
ATOM 689 O O . LYS A 1 85 ? 0.617 -8.289 -11.770 1.00 95.88 85 LYS A O 1
ATOM 694 N N . PRO A 1 86 ? -1.238 -9.135 -12.712 1.00 97.12 86 PRO A N 1
ATOM 695 C CA . PRO A 1 86 ? -1.628 -9.908 -11.540 1.00 97.12 86 PRO A CA 1
ATOM 696 C C . PRO A 1 86 ? -0.550 -10.933 -11.162 1.00 97.12 86 PRO A C 1
ATOM 698 O O . PRO A 1 86 ? 0.159 -11.461 -12.026 1.00 97.12 86 PRO A O 1
ATOM 701 N N . VAL A 1 87 ? -0.400 -11.193 -9.863 1.00 95.62 87 VAL A N 1
ATOM 702 C CA . VAL A 1 87 ? 0.506 -12.243 -9.374 1.00 95.62 87 VAL A CA 1
ATOM 703 C C . VAL A 1 87 ? -0.006 -13.621 -9.790 1.00 95.62 87 VAL A C 1
ATOM 705 O O . VAL A 1 87 ? 0.790 -14.436 -10.255 1.00 95.62 87 VAL A O 1
ATOM 708 N N . ASP A 1 88 ? -1.320 -13.852 -9.681 1.00 95.94 88 ASP A N 1
ATOM 709 C CA . ASP A 1 88 ? -1.953 -15.097 -10.124 1.00 95.94 88 ASP A CA 1
ATOM 710 C C . ASP A 1 88 ? -1.928 -15.196 -11.661 1.00 95.94 88 ASP A C 1
ATOM 712 O O . ASP A 1 88 ? -2.547 -14.360 -12.326 1.00 95.94 88 ASP A O 1
ATOM 716 N N . PRO A 1 89 ? -1.234 -16.192 -12.246 1.00 93.62 89 PRO A N 1
ATOM 717 C CA . PRO A 1 89 ? -1.117 -16.329 -13.697 1.00 93.62 89 PRO A CA 1
ATOM 718 C C . PRO A 1 89 ? -2.446 -16.657 -14.389 1.00 93.62 89 PRO A C 1
ATOM 720 O O . PRO A 1 89 ? -2.568 -16.427 -15.589 1.00 93.62 89 PRO A O 1
ATOM 723 N N . GLU A 1 90 ? -3.442 -17.162 -13.655 1.00 95.25 90 GLU A N 1
ATOM 724 C CA . GLU A 1 90 ? -4.778 -17.447 -14.197 1.00 95.25 90 GLU A CA 1
ATOM 725 C C . GLU A 1 90 ? -5.654 -16.189 -14.296 1.00 95.25 90 GLU A C 1
ATOM 727 O O . GLU A 1 90 ? -6.717 -16.204 -14.918 1.00 95.25 90 GLU A O 1
ATOM 732 N N . VAL A 1 91 ? -5.219 -15.070 -13.709 1.00 96.25 91 VAL A N 1
ATOM 733 C CA . VAL A 1 91 ? -5.966 -13.814 -13.729 1.00 96.25 91 VAL A CA 1
ATOM 734 C C . VAL A 1 91 ? -5.455 -12.917 -14.850 1.00 96.25 91 VAL A C 1
ATOM 736 O O . VAL A 1 91 ? -4.335 -12.407 -14.821 1.00 96.25 91 VAL A O 1
ATOM 739 N N . SER A 1 92 ? -6.327 -12.632 -15.817 1.00 96.06 92 SER A N 1
ATOM 740 C CA . SER A 1 92 ? -6.051 -11.606 -16.824 1.00 96.06 92 SER A CA 1
ATOM 741 C C . SER A 1 92 ? -6.111 -10.195 -16.221 1.00 96.06 92 SER A C 1
ATOM 743 O O . SER A 1 92 ? -6.883 -9.922 -15.300 1.00 96.06 92 SER A O 1
ATOM 745 N N . ILE A 1 93 ? -5.350 -9.252 -16.791 1.00 95.44 93 ILE A N 1
ATOM 746 C CA . ILE A 1 93 ? -5.404 -7.827 -16.405 1.00 95.44 93 ILE A CA 1
ATOM 747 C C . ILE A 1 93 ? -6.838 -7.278 -16.512 1.00 95.44 93 ILE A C 1
ATOM 749 O O . ILE A 1 93 ? -7.280 -6.502 -15.664 1.00 95.44 93 ILE A O 1
ATOM 753 N N . ASN A 1 94 ? -7.589 -7.697 -17.534 1.00 96.12 94 ASN A N 1
ATOM 754 C CA . ASN A 1 94 ? -8.970 -7.258 -17.729 1.00 96.12 94 ASN A CA 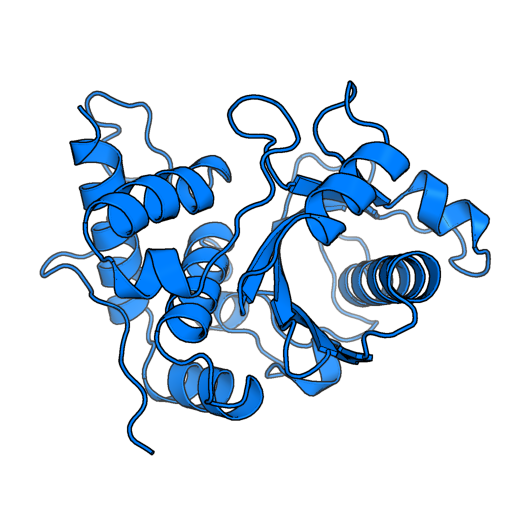1
ATOM 755 C C . ASN A 1 94 ? -9.874 -7.737 -16.590 1.00 96.12 94 ASN A C 1
ATOM 757 O O . ASN A 1 94 ? -10.589 -6.919 -16.012 1.00 96.12 94 ASN A O 1
ATOM 761 N N . LEU A 1 95 ? -9.798 -9.022 -16.224 1.00 97.38 95 LEU A N 1
ATOM 762 C CA . LEU A 1 95 ? -10.551 -9.563 -15.093 1.00 97.38 95 LEU A CA 1
ATOM 763 C C . LEU A 1 95 ? -10.164 -8.855 -13.790 1.00 97.38 95 LEU A C 1
ATOM 765 O O . LEU A 1 95 ? -11.037 -8.426 -13.040 1.00 97.38 95 LEU A O 1
ATOM 769 N N . PHE A 1 96 ? -8.866 -8.658 -13.553 1.00 97.88 96 PHE A N 1
ATOM 770 C CA . PHE A 1 96 ? -8.363 -7.942 -12.382 1.00 97.88 96 PHE A CA 1
ATOM 771 C C . PHE A 1 96 ? -8.988 -6.548 -12.242 1.00 97.88 96 PHE A C 1
ATOM 773 O O . PHE A 1 96 ? -9.583 -6.217 -11.214 1.00 97.88 96 PHE A O 1
ATOM 780 N N . ASN A 1 97 ? -8.939 -5.749 -13.309 1.00 97.69 97 ASN A N 1
ATOM 781 C CA . ASN A 1 97 ? -9.497 -4.399 -13.306 1.00 97.69 97 ASN A CA 1
ATOM 782 C C . ASN A 1 97 ? -11.027 -4.389 -13.213 1.00 97.69 97 ASN A C 1
ATOM 784 O O . ASN A 1 97 ? -11.589 -3.517 -12.551 1.00 97.69 97 ASN A O 1
ATOM 788 N N . GLN A 1 98 ? -11.715 -5.355 -13.828 1.00 97.94 98 GLN A N 1
ATOM 789 C CA . GLN A 1 98 ? -13.161 -5.515 -13.662 1.00 97.94 98 GLN A CA 1
ATOM 790 C C . GLN A 1 98 ? -13.528 -5.773 -12.196 1.00 97.94 98 GLN A C 1
ATOM 792 O O . GLN A 1 98 ? -14.474 -5.171 -11.689 1.00 97.94 98 GLN A O 1
ATOM 797 N N . MET A 1 99 ? -12.769 -6.618 -11.497 1.00 97.94 99 MET A N 1
ATOM 798 C CA . MET A 1 99 ? -13.022 -6.929 -10.089 1.00 97.94 99 MET A CA 1
ATOM 799 C C . MET A 1 99 ? -12.741 -5.737 -9.168 1.00 97.94 99 MET A C 1
ATOM 801 O O . MET A 1 99 ? -13.516 -5.498 -8.244 1.00 97.94 99 MET A O 1
ATOM 805 N N . ILE A 1 100 ? -11.735 -4.910 -9.473 1.00 97.81 100 ILE A N 1
ATOM 806 C CA . ILE A 1 100 ? -11.552 -3.616 -8.795 1.00 97.81 100 ILE A CA 1
ATOM 807 C C . ILE A 1 100 ? -12.774 -2.709 -9.014 1.00 97.81 100 ILE A C 1
ATOM 809 O O . ILE A 1 100 ? -13.311 -2.166 -8.054 1.00 97.81 100 ILE A O 1
ATOM 813 N N . LYS A 1 101 ? -13.274 -2.576 -10.251 1.00 97.25 101 LYS A N 1
ATOM 814 C CA . LYS A 1 101 ? -14.438 -1.718 -10.579 1.00 97.25 101 LYS A CA 1
ATOM 815 C C . LYS A 1 101 ? -15.753 -2.177 -9.928 1.00 97.25 101 LYS A C 1
ATOM 817 O O . LYS A 1 101 ? -16.683 -1.377 -9.754 1.00 97.25 101 LYS A O 1
ATOM 822 N N . LYS A 1 102 ? -15.849 -3.458 -9.553 1.00 97.19 102 LYS A N 1
ATOM 823 C CA . LYS A 1 102 ? -16.988 -4.005 -8.800 1.00 97.19 102 LYS A CA 1
ATOM 824 C C . LYS A 1 102 ? -16.998 -3.564 -7.334 1.00 97.19 102 LYS A C 1
ATOM 826 O O . LYS A 1 102 ? -18.078 -3.496 -6.751 1.00 97.19 102 LYS A O 1
ATOM 831 N N . CYS A 1 103 ? -15.855 -3.212 -6.744 1.00 97.06 103 CYS A N 1
ATOM 832 C CA . CYS A 1 103 ? -15.817 -2.672 -5.387 1.00 97.06 103 CYS A CA 1
ATOM 833 C C . CYS A 1 103 ? -16.564 -1.330 -5.303 1.00 97.06 103 CYS A C 1
ATOM 835 O O . CYS A 1 103 ? -16.249 -0.381 -6.016 1.00 97.06 103 CYS A O 1
ATOM 837 N N . LYS A 1 104 ? -17.539 -1.237 -4.390 1.00 95.31 104 LYS A N 1
ATOM 838 C CA . LYS A 1 104 ? -18.328 -0.013 -4.126 1.00 95.31 104 LYS A CA 1
ATOM 839 C C . LYS A 1 104 ? -17.992 0.665 -2.795 1.00 95.31 104 LYS A C 1
ATOM 841 O O . LYS A 1 104 ? -18.693 1.573 -2.366 1.00 95.31 104 LYS A O 1
ATOM 846 N N . LYS A 1 105 ? -16.956 0.188 -2.105 1.00 98.19 105 LYS A N 1
ATOM 847 C CA . LYS A 1 105 ? -16.524 0.723 -0.808 1.00 98.19 105 LYS A CA 1
ATOM 848 C C . LYS A 1 105 ? -15.643 1.959 -1.001 1.00 98.19 105 LYS A C 1
ATOM 850 O O . LYS A 1 105 ? -15.104 2.165 -2.088 1.00 98.19 105 LYS A O 1
ATOM 855 N N . ARG A 1 106 ? -15.497 2.773 0.050 1.00 97.88 106 ARG A N 1
ATOM 856 C CA . ARG A 1 106 ? -14.688 4.005 0.027 1.00 97.88 106 ARG A CA 1
ATOM 857 C C . ARG A 1 106 ? -13.225 3.714 -0.299 1.00 97.88 106 ARG A C 1
ATOM 859 O O . ARG A 1 106 ? -12.663 4.388 -1.150 1.00 97.88 106 ARG A O 1
ATOM 866 N N . ILE A 1 107 ? -12.640 2.704 0.338 1.00 98.62 107 ILE A N 1
ATOM 867 C CA . ILE A 1 107 ? -11.237 2.325 0.176 1.00 98.62 107 ILE A CA 1
ATOM 868 C C . ILE A 1 107 ? -11.145 0.970 -0.524 1.00 98.62 107 ILE A C 1
ATOM 870 O O . ILE A 1 107 ? -11.774 0.007 -0.090 1.00 98.62 107 ILE A O 1
ATOM 874 N N . ILE A 1 108 ? -10.339 0.874 -1.580 1.00 98.62 108 ILE A N 1
ATOM 875 C CA . ILE A 1 108 ? -9.995 -0.385 -2.250 1.00 98.62 108 ILE A CA 1
ATOM 876 C C . ILE A 1 108 ? -8.494 -0.619 -2.093 1.00 98.62 108 ILE A C 1
ATOM 878 O O . ILE A 1 108 ? -7.702 0.265 -2.413 1.00 98.62 108 ILE A O 1
ATOM 882 N N . ALA A 1 109 ? -8.105 -1.799 -1.615 1.00 98.38 109 ALA A N 1
ATOM 883 C CA . ALA A 1 109 ? -6.704 -2.141 -1.382 1.00 98.38 109 ALA A CA 1
ATOM 884 C C . ALA A 1 109 ? -6.174 -3.156 -2.397 1.00 98.38 109 ALA A C 1
ATOM 886 O O . ALA A 1 109 ? -6.795 -4.198 -2.631 1.00 98.38 109 ALA A O 1
ATOM 887 N N . VAL A 1 110 ? -4.994 -2.872 -2.947 1.00 98.38 110 VAL A N 1
ATOM 888 C CA . VAL A 1 110 ? -4.258 -3.754 -3.859 1.00 98.38 110 VAL A CA 1
ATOM 889 C C . VAL A 1 110 ? -2.811 -3.860 -3.382 1.00 98.38 110 VAL A C 1
ATOM 891 O O . VAL A 1 110 ? -2.094 -2.862 -3.314 1.00 98.38 110 VAL A O 1
ATOM 894 N N . SER A 1 111 ? -2.363 -5.072 -3.064 1.00 97.75 111 SER A N 1
ATOM 895 C CA . SER A 1 111 ? -0.954 -5.324 -2.765 1.00 97.75 111 SER A CA 1
ATOM 896 C C . SER A 1 111 ? -0.120 -5.210 -4.036 1.00 97.75 111 SER A C 1
ATOM 898 O O . SER A 1 111 ? -0.561 -5.588 -5.123 1.00 97.75 111 SER A O 1
ATOM 900 N N . VAL A 1 112 ? 1.105 -4.710 -3.893 1.00 97.50 112 VAL A N 1
ATOM 901 C CA . VAL A 1 112 ? 2.068 -4.607 -4.990 1.00 97.50 112 VAL A CA 1
ATOM 902 C C . VAL A 1 112 ? 3.383 -5.250 -4.584 1.00 97.50 112 VAL A C 1
ATOM 904 O O . VAL A 1 112 ? 3.919 -4.970 -3.515 1.00 97.50 112 VAL A O 1
ATOM 907 N N . GLN A 1 113 ? 3.908 -6.099 -5.459 1.00 95.94 113 GLN A N 1
ATOM 908 C CA . GLN A 1 113 ? 5.219 -6.715 -5.329 1.00 95.94 113 GLN A CA 1
ATOM 909 C C . GLN A 1 113 ? 6.123 -6.122 -6.395 1.00 95.94 113 GLN A C 1
ATOM 911 O O . GLN A 1 113 ? 5.842 -6.244 -7.587 1.00 95.94 113 GLN A O 1
ATOM 916 N N . LEU A 1 114 ? 7.210 -5.493 -5.969 1.00 94.88 114 LEU A N 1
ATOM 917 C CA . LEU A 1 114 ? 8.278 -5.086 -6.871 1.00 94.88 114 LEU A CA 1
ATOM 918 C C . LEU A 1 114 ? 9.301 -6.218 -6.960 1.00 94.88 114 LEU A C 1
ATOM 920 O O . LEU A 1 114 ? 9.696 -6.775 -5.933 1.00 94.88 114 LEU A O 1
ATOM 924 N N . ILE A 1 115 ? 9.696 -6.559 -8.184 1.00 94.12 115 ILE A N 1
ATOM 925 C CA . ILE A 1 115 ? 10.676 -7.606 -8.486 1.00 94.12 115 ILE A CA 1
ATOM 926 C C . ILE A 1 115 ? 11.713 -6.995 -9.414 1.00 94.12 115 ILE A C 1
ATOM 928 O O . ILE A 1 115 ? 11.358 -6.515 -10.489 1.00 94.12 115 ILE A O 1
ATOM 932 N N . VAL A 1 116 ? 12.982 -7.022 -9.024 1.00 91.00 116 VAL A N 1
ATOM 933 C CA . VAL A 1 116 ? 14.075 -6.691 -9.942 1.00 91.00 116 VAL A CA 1
ATOM 934 C C . VAL A 1 116 ? 14.406 -7.937 -10.752 1.00 91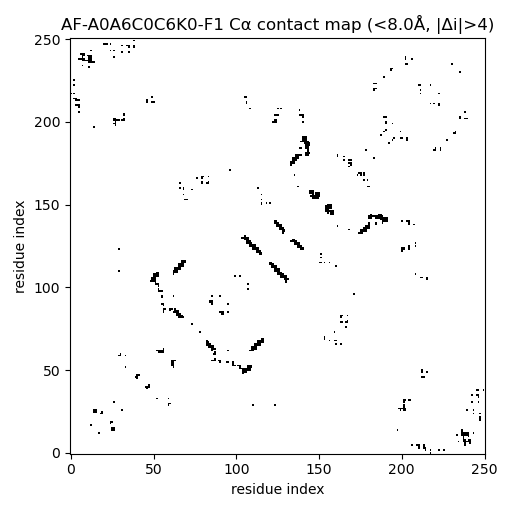.00 116 VAL A C 1
ATOM 936 O O . VAL A 1 116 ? 14.590 -9.019 -10.198 1.00 91.00 116 VAL A O 1
ATOM 939 N N . GLU A 1 117 ? 14.440 -7.800 -12.075 1.00 88.69 117 GLU A N 1
ATOM 940 C CA . GLU A 1 117 ? 14.715 -8.922 -12.969 1.00 88.69 117 GLU A CA 1
ATOM 941 C C . GLU A 1 117 ? 16.051 -9.600 -12.617 1.00 88.69 117 GLU A C 1
ATOM 943 O O . GLU A 1 117 ? 17.052 -8.937 -12.336 1.00 88.69 117 GLU A O 1
ATOM 948 N N . ASN A 1 118 ? 16.061 -10.937 -12.607 1.00 86.12 118 ASN A N 1
ATOM 949 C CA . ASN A 1 118 ? 17.212 -11.768 -12.230 1.00 86.12 118 ASN A CA 1
ATOM 950 C C . ASN A 1 118 ? 17.734 -11.554 -10.794 1.00 86.12 118 ASN A C 1
ATOM 952 O O . ASN A 1 118 ? 18.886 -11.882 -10.496 1.00 86.12 118 ASN A O 1
ATOM 956 N N . LYS A 1 119 ? 16.909 -11.020 -9.884 1.00 88.56 119 LYS A N 1
ATOM 957 C CA . LYS A 1 119 ? 17.225 -10.904 -8.455 1.00 88.56 119 LYS A CA 1
ATOM 958 C C . LYS A 1 119 ? 16.235 -11.715 -7.611 1.00 88.56 119 LYS A C 1
ATOM 960 O O . LYS A 1 119 ? 15.058 -11.787 -7.955 1.00 88.56 119 LYS A O 1
ATOM 965 N N . PRO A 1 120 ? 16.692 -12.336 -6.507 1.00 82.75 120 PRO A N 1
ATOM 966 C CA . PRO A 1 120 ? 15.830 -13.158 -5.655 1.00 82.75 120 PRO A CA 1
ATOM 967 C C . PRO A 1 120 ? 14.943 -12.326 -4.712 1.00 82.75 120 PRO A C 1
ATOM 969 O O . PRO A 1 120 ? 13.985 -12.851 -4.147 1.00 82.75 120 PRO A O 1
ATOM 972 N N . GLY A 1 121 ? 15.279 -11.049 -4.507 1.00 83.25 121 GLY A N 1
ATOM 973 C CA . GLY A 1 121 ? 14.573 -10.142 -3.610 1.00 83.25 121 GLY A CA 1
ATOM 974 C C . GLY A 1 121 ? 13.231 -9.680 -4.171 1.00 83.25 121 GLY A C 1
ATOM 975 O O . GLY A 1 121 ? 13.035 -9.568 -5.380 1.00 83.25 121 GLY A O 1
ATOM 976 N N . THR A 1 122 ? 12.288 -9.398 -3.270 1.00 90.06 122 THR A N 1
ATOM 977 C CA . THR A 1 122 ? 11.028 -8.735 -3.626 1.00 90.06 122 THR A CA 1
ATOM 978 C C . THR A 1 122 ? 10.674 -7.699 -2.573 1.00 90.06 122 THR A C 1
ATOM 980 O O . THR A 1 122 ? 11.052 -7.840 -1.409 1.00 90.06 122 THR A O 1
ATOM 983 N N . HIS A 1 123 ? 9.928 -6.669 -2.966 1.00 92.94 123 HIS A N 1
ATOM 984 C CA . HIS A 1 123 ? 9.600 -5.560 -2.074 1.00 92.94 123 HIS A CA 1
ATOM 985 C C . HIS A 1 123 ? 8.110 -5.226 -2.075 1.00 92.94 123 HIS A C 1
ATOM 987 O O . HIS A 1 123 ? 7.505 -5.012 -3.130 1.00 92.94 123 HIS A O 1
ATOM 993 N N . ALA A 1 124 ? 7.526 -5.168 -0.876 1.00 94.06 124 ALA A N 1
ATOM 994 C CA . ALA A 1 124 ? 6.098 -4.970 -0.696 1.00 94.06 124 ALA A CA 1
ATOM 995 C C . ALA A 1 124 ? 5.716 -3.491 -0.685 1.00 94.06 124 ALA A C 1
ATOM 997 O O . ALA A 1 124 ? 6.287 -2.680 0.044 1.00 94.06 124 ALA A O 1
ATOM 998 N N . ASN A 1 125 ? 4.691 -3.185 -1.466 1.00 96.19 125 ASN A N 1
ATOM 999 C CA . ASN A 1 125 ? 4.055 -1.889 -1.610 1.00 96.19 125 ASN A CA 1
ATOM 1000 C C . ASN A 1 125 ? 2.534 -2.046 -1.454 1.00 96.19 125 ASN A C 1
ATOM 1002 O O . ASN A 1 125 ? 1.988 -3.152 -1.552 1.00 96.19 125 ASN A O 1
ATOM 1006 N N . MET A 1 126 ? 1.836 -0.928 -1.255 1.00 97.81 126 MET A N 1
ATOM 1007 C CA . MET A 1 126 ? 0.375 -0.903 -1.179 1.00 97.81 126 MET A CA 1
ATOM 1008 C C . MET A 1 126 ? -0.192 0.173 -2.095 1.00 97.81 126 MET A C 1
ATOM 1010 O O . MET A 1 126 ? 0.219 1.328 -2.025 1.00 97.81 126 MET A O 1
ATOM 1014 N N . LEU A 1 127 ? -1.164 -0.203 -2.918 1.00 98.38 127 LEU A N 1
ATOM 1015 C CA . LEU A 1 127 ? -2.015 0.730 -3.641 1.00 98.38 127 LEU A CA 1
ATOM 1016 C C . LEU A 1 127 ? -3.336 0.876 -2.902 1.00 98.38 127 LEU A C 1
ATOM 1018 O O . LEU A 1 127 ? -3.982 -0.117 -2.553 1.00 98.38 127 LEU A O 1
ATOM 1022 N N . ILE A 1 128 ? -3.746 2.121 -2.704 1.00 98.62 128 ILE A N 1
ATOM 1023 C CA . ILE A 1 128 ? -5.017 2.454 -2.075 1.00 98.62 128 ILE A CA 1
ATOM 1024 C C . ILE A 1 128 ? -5.801 3.317 -3.051 1.00 98.62 128 ILE A C 1
ATOM 1026 O O . ILE A 1 128 ? -5.369 4.407 -3.420 1.00 98.62 128 ILE A O 1
ATOM 1030 N N . LEU A 1 129 ? -6.946 2.807 -3.499 1.00 98.69 129 LEU A N 1
ATOM 1031 C CA . LEU A 1 129 ? -7.882 3.587 -4.292 1.00 98.69 129 LEU A CA 1
ATOM 1032 C C . LEU A 1 129 ? -8.942 4.155 -3.363 1.00 98.69 129 LEU A C 1
ATOM 1034 O O . LEU A 1 129 ? -9.589 3.415 -2.619 1.00 98.69 129 LEU A O 1
ATOM 1038 N N . ASP A 1 130 ? -9.149 5.458 -3.455 1.00 98.50 130 ASP A N 1
ATOM 1039 C CA . ASP A 1 130 ? -10.228 6.150 -2.782 1.00 98.50 130 ASP A CA 1
ATOM 1040 C C . ASP A 1 130 ? -11.340 6.460 -3.794 1.00 98.50 130 ASP A C 1
ATOM 1042 O O . ASP A 1 130 ? -11.156 7.226 -4.742 1.00 98.50 130 ASP A O 1
ATOM 1046 N N . THR A 1 131 ? -12.513 5.850 -3.615 1.00 98.19 131 THR A N 1
ATOM 1047 C CA . THR A 1 131 ? -13.616 5.945 -4.580 1.00 98.19 131 THR A CA 1
ATOM 1048 C C . THR A 1 131 ? -14.411 7.243 -4.509 1.00 98.19 131 THR A C 1
ATOM 1050 O O . THR A 1 131 ? -15.044 7.579 -5.513 1.00 98.19 131 THR A O 1
ATOM 1053 N N . LYS A 1 132 ? -14.361 7.986 -3.392 1.00 97.56 132 LYS A N 1
ATOM 1054 C CA . LYS A 1 132 ? -15.018 9.307 -3.280 1.00 97.56 132 LYS A CA 1
ATOM 1055 C C . LYS A 1 132 ? -14.060 10.459 -3.620 1.00 97.56 132 LYS A C 1
ATOM 1057 O O . LYS A 1 132 ? -14.513 11.389 -4.269 1.00 97.56 132 LYS A O 1
ATOM 1062 N N . GLU A 1 133 ? -12.754 10.373 -3.323 1.00 97.44 133 GLU A N 1
ATOM 1063 C CA . GLU A 1 133 ? -11.777 11.387 -3.785 1.00 97.44 133 GLU A CA 1
ATOM 1064 C C . GLU A 1 133 ? -11.290 11.122 -5.213 1.00 97.44 133 GLU A C 1
ATOM 1066 O O . GLU A 1 133 ? -10.623 11.966 -5.808 1.00 97.44 133 GLU A O 1
ATOM 1071 N N . LYS A 1 134 ? -11.585 9.931 -5.750 1.00 97.94 134 LYS A N 1
ATOM 1072 C CA . LYS A 1 134 ? -11.086 9.458 -7.045 1.00 97.94 134 LYS A CA 1
ATOM 1073 C C . LYS A 1 134 ? -9.567 9.563 -7.125 1.00 97.94 134 LYS A C 1
ATOM 1075 O O . LYS A 1 134 ? -9.011 10.119 -8.067 1.00 97.94 134 LYS A O 1
ATOM 1080 N N . THR A 1 135 ? -8.878 9.003 -6.135 1.00 98.44 135 THR A N 1
ATOM 1081 C CA . THR A 1 135 ? -7.411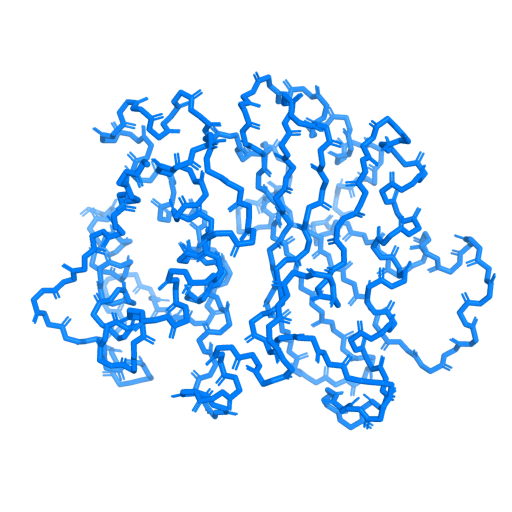 8.936 -6.112 1.00 98.44 135 THR A CA 1
ATOM 1082 C C . THR A 1 135 ? -6.914 7.500 -6.074 1.00 98.44 135 THR A C 1
ATOM 1084 O O . THR A 1 135 ? -7.585 6.613 -5.551 1.00 98.44 135 THR A O 1
ATOM 1087 N N . VAL A 1 136 ? -5.733 7.264 -6.644 1.00 98.38 136 VAL A N 1
ATOM 1088 C CA . VAL A 1 136 ? -4.954 6.036 -6.439 1.00 98.38 136 VAL A CA 1
ATOM 1089 C C . VAL A 1 136 ? -3.607 6.454 -5.883 1.00 98.38 136 VAL A C 1
ATOM 1091 O O . VAL A 1 136 ? -2.844 7.122 -6.575 1.00 98.38 136 VAL A O 1
ATOM 1094 N N . GLU A 1 137 ? -3.307 6.080 -4.649 1.00 97.88 137 GLU A N 1
ATOM 1095 C CA . GLU A 1 137 ? -2.016 6.365 -4.030 1.00 97.88 137 GLU A CA 1
ATOM 1096 C C . GLU A 1 137 ? -1.150 5.120 -3.947 1.00 97.88 137 GLU A C 1
ATOM 1098 O O . GLU A 1 137 ? -1.625 4.040 -3.592 1.00 97.88 137 GLU A O 1
ATOM 1103 N N . LEU A 1 138 ? 0.132 5.293 -4.261 1.00 97.50 138 LEU A N 1
ATOM 1104 C CA . LEU A 1 138 ? 1.156 4.285 -4.038 1.00 97.50 138 LEU A CA 1
ATOM 1105 C C . LEU A 1 138 ? 1.879 4.586 -2.724 1.00 97.50 138 LEU A C 1
ATOM 1107 O O . LEU A 1 138 ? 2.573 5.596 -2.587 1.00 97.50 138 LEU A O 1
ATOM 1111 N N . PHE A 1 139 ? 1.743 3.681 -1.763 1.00 97.19 139 PHE A N 1
ATOM 1112 C CA . PHE A 1 139 ? 2.536 3.683 -0.549 1.00 97.19 139 PHE A CA 1
ATOM 1113 C C . PHE A 1 139 ? 3.766 2.793 -0.709 1.00 97.19 139 PHE A C 1
ATOM 1115 O O . PHE A 1 139 ? 3.660 1.568 -0.805 1.00 97.19 139 PHE A O 1
ATOM 1122 N N . GLU A 1 140 ? 4.926 3.445 -0.678 1.00 94.75 140 GLU A N 1
ATOM 1123 C CA . GLU A 1 140 ? 6.253 2.847 -0.764 1.00 94.75 140 GLU A CA 1
ATOM 1124 C C . GLU A 1 140 ? 6.948 2.961 0.605 1.00 94.75 140 GLU A C 1
ATOM 1126 O O . GLU A 1 140 ? 7.372 4.055 0.990 1.00 94.75 140 GLU A O 1
ATOM 1131 N N . PRO A 1 141 ? 7.076 1.868 1.384 1.00 92.56 141 PRO A N 1
ATOM 1132 C CA . PRO A 1 141 ? 7.697 1.891 2.711 1.00 92.56 141 PRO A CA 1
ATOM 1133 C C . PRO A 1 141 ? 9.101 2.525 2.773 1.00 92.56 141 PRO A C 1
ATOM 1135 O O . PRO A 1 141 ? 9.505 3.038 3.823 1.00 92.56 141 PRO A O 1
ATOM 1138 N N . HIS A 1 142 ? 9.857 2.498 1.673 1.00 90.00 142 HIS A N 1
ATOM 1139 C CA . HIS A 1 142 ? 11.167 3.132 1.537 1.00 90.00 142 HIS A CA 1
ATOM 1140 C C . HIS A 1 142 ? 11.115 4.638 1.227 1.00 90.00 142 HIS A C 1
ATOM 1142 O O . HIS A 1 142 ? 12.156 5.293 1.311 1.00 90.00 142 HIS A O 1
ATOM 1148 N N . GLY A 1 143 ? 9.928 5.212 1.009 1.00 88.06 143 GLY A N 1
ATOM 1149 C CA . GLY A 1 143 ? 9.676 6.653 0.910 1.00 88.06 143 GLY A CA 1
ATOM 1150 C C . GLY A 1 143 ? 9.778 7.208 -0.508 1.00 88.06 143 GLY A C 1
ATOM 1151 O O . GLY A 1 143 ? 9.754 6.459 -1.484 1.00 88.06 143 GLY A O 1
ATOM 1152 N N . LYS A 1 144 ? 9.914 8.539 -0.634 1.00 83.62 144 LYS A N 1
ATOM 1153 C CA . LYS A 1 144 ? 10.194 9.157 -1.938 1.00 83.62 144 LYS A CA 1
ATOM 1154 C C . LYS A 1 144 ? 11.666 8.983 -2.293 1.00 83.62 144 LYS A C 1
ATOM 1156 O O . LYS A 1 144 ? 12.552 9.703 -1.842 1.00 83.62 144 LYS A O 1
ATOM 1161 N N . ARG A 1 145 ? 11.920 7.966 -3.093 1.00 81.06 145 ARG A N 1
ATOM 1162 C CA . ARG A 1 145 ? 13.247 7.579 -3.547 1.00 81.06 145 ARG A CA 1
ATOM 1163 C C . ARG A 1 145 ? 13.617 8.344 -4.826 1.00 81.06 145 ARG A C 1
ATOM 1165 O O . ARG A 1 145 ? 12.750 8.618 -5.659 1.00 81.06 145 ARG A O 1
ATOM 1172 N N . SER A 1 146 ? 14.875 8.779 -4.933 1.00 74.94 146 SER A N 1
ATOM 1173 C CA . SER A 1 146 ? 15.372 9.549 -6.084 1.00 74.94 146 SER A CA 1
ATOM 1174 C C . SER A 1 146 ? 15.745 8.629 -7.247 1.00 74.94 146 SER A C 1
ATOM 1176 O O . SER A 1 146 ? 15.787 7.406 -7.102 1.00 74.94 146 SER A O 1
ATOM 1178 N N . GLU A 1 147 ? 16.040 9.212 -8.408 1.00 77.19 147 GLU A N 1
ATOM 1179 C CA . GLU A 1 147 ? 16.473 8.450 -9.589 1.00 77.19 147 GLU A CA 1
ATOM 1180 C C . GLU A 1 147 ? 17.812 7.726 -9.374 1.00 77.19 147 GLU A C 1
ATOM 1182 O O . GLU A 1 147 ? 18.087 6.745 -10.050 1.00 77.19 147 GLU A O 1
ATOM 1187 N N . GLU A 1 148 ? 18.589 8.142 -8.373 1.00 79.69 148 GLU A N 1
ATOM 1188 C CA . GLU A 1 148 ? 19.885 7.557 -8.010 1.00 79.69 148 GLU A CA 1
ATOM 1189 C C . GLU A 1 148 ?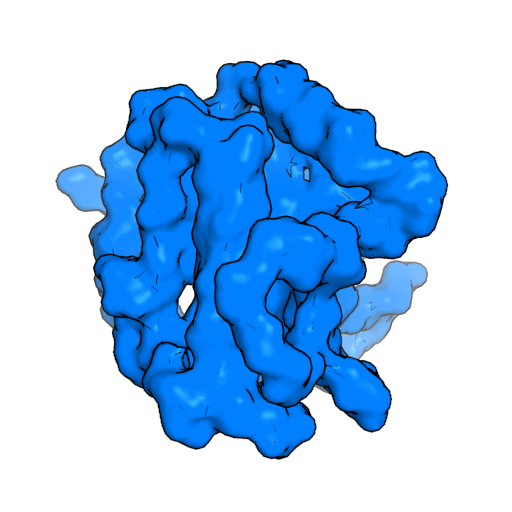 19.768 6.397 -7.012 1.00 79.69 148 GLU A C 1
ATOM 1191 O O . GLU A 1 148 ? 20.706 5.628 -6.813 1.00 79.69 148 GLU A O 1
ATOM 1196 N N . THR A 1 149 ? 18.616 6.251 -6.354 1.00 82.50 149 THR A N 1
ATOM 1197 C CA . THR A 1 149 ? 18.436 5.202 -5.343 1.00 82.50 149 THR A CA 1
ATOM 1198 C C . THR A 1 149 ? 18.303 3.824 -5.972 1.00 82.50 149 THR A C 1
ATOM 1200 O O . THR A 1 149 ? 17.717 3.660 -7.044 1.00 82.50 149 THR A O 1
ATOM 1203 N N . THR A 1 150 ? 18.812 2.815 -5.271 1.00 83.25 150 THR A N 1
ATOM 1204 C CA . THR A 1 150 ? 18.857 1.437 -5.754 1.00 83.25 150 THR A CA 1
ATOM 1205 C C . THR A 1 150 ? 17.879 0.527 -5.013 1.00 83.25 150 THR A C 1
ATOM 1207 O O . THR A 1 150 ? 17.591 0.704 -3.826 1.00 83.25 150 THR A O 1
ATOM 1210 N N . MET A 1 151 ? 17.373 -0.474 -5.727 1.00 85.38 151 MET A N 1
ATOM 1211 C CA . MET A 1 151 ? 16.740 -1.673 -5.171 1.00 85.38 151 MET A CA 1
ATOM 1212 C C . MET A 1 151 ? 17.414 -2.864 -5.834 1.00 85.38 151 MET A C 1
ATOM 1214 O O . MET A 1 151 ? 17.497 -2.884 -7.056 1.00 85.38 151 MET A O 1
ATOM 1218 N N . ASP A 1 152 ? 17.970 -3.793 -5.058 1.00 84.75 152 ASP A N 1
ATOM 1219 C CA . ASP A 1 152 ? 18.737 -4.939 -5.575 1.00 84.75 152 ASP A CA 1
ATOM 1220 C C . ASP A 1 152 ? 19.749 -4.555 -6.675 1.00 84.75 152 ASP A C 1
ATOM 1222 O O . ASP A 1 152 ? 19.858 -5.193 -7.724 1.00 84.75 152 ASP A O 1
ATOM 1226 N N . SER A 1 153 ? 20.479 -3.458 -6.432 1.00 85.94 153 SER A N 1
ATOM 1227 C CA . SER A 1 153 ? 21.462 -2.849 -7.346 1.00 85.94 153 SER A CA 1
ATOM 1228 C C . SER A 1 153 ? 20.893 -2.212 -8.626 1.00 85.94 153 SER A C 1
ATOM 1230 O O . SER A 1 153 ? 21.658 -1.659 -9.417 1.00 85.94 153 SER A O 1
ATOM 1232 N N . LEU A 1 154 ? 19.575 -2.221 -8.837 1.00 87.06 154 LEU A N 1
ATOM 1233 C CA . LEU A 1 154 ? 18.926 -1.489 -9.922 1.00 87.06 154 LEU A CA 1
ATOM 1234 C C . LEU A 1 154 ? 18.743 -0.017 -9.534 1.00 87.06 154 LEU A C 1
ATOM 1236 O O . LEU A 1 154 ? 17.879 0.324 -8.724 1.00 87.06 154 LEU A O 1
ATOM 1240 N N . VAL A 1 155 ? 19.563 0.853 -10.124 1.00 88.69 155 VAL A N 1
ATOM 1241 C CA . VAL A 1 155 ? 19.445 2.314 -10.000 1.00 88.69 155 VAL A CA 1
ATOM 1242 C C . VAL A 1 155 ? 18.111 2.776 -10.584 1.00 88.69 155 VAL A C 1
ATOM 1244 O O . VAL A 1 155 ? 17.701 2.334 -11.656 1.00 88.69 155 VAL A O 1
ATOM 1247 N N . GLY A 1 156 ? 17.416 3.650 -9.861 1.00 87.69 156 GLY A N 1
ATOM 1248 C CA . GLY A 1 156 ? 16.160 4.249 -10.294 1.00 87.69 156 GLY A CA 1
ATOM 1249 C C . GLY A 1 156 ? 14.936 3.350 -10.138 1.00 87.69 156 GLY A C 1
ATOM 1250 O O . GLY A 1 156 ? 13.846 3.791 -10.493 1.00 87.69 156 GLY A O 1
ATOM 1251 N N . ALA A 1 157 ? 15.065 2.145 -9.570 1.00 89.38 157 ALA A N 1
ATOM 1252 C CA . ALA A 1 157 ? 13.993 1.147 -9.446 1.00 89.38 157 ALA A CA 1
ATOM 1253 C C . ALA A 1 157 ? 12.643 1.717 -8.960 1.00 89.38 157 ALA A C 1
ATOM 1255 O O . ALA A 1 157 ? 11.596 1.415 -9.529 1.00 89.38 157 ALA A O 1
ATOM 1256 N N . TYR A 1 158 ? 12.658 2.604 -7.962 1.00 89.69 158 TYR A N 1
ATOM 1257 C CA . TYR A 1 158 ? 11.448 3.247 -7.433 1.00 89.69 158 TYR A CA 1
ATOM 1258 C C . TYR A 1 158 ? 10.810 4.252 -8.406 1.00 89.69 158 TYR A C 1
ATOM 1260 O O . TYR A 1 158 ? 9.597 4.426 -8.430 1.00 89.69 158 TYR A O 1
ATOM 1268 N N . ASN A 1 159 ? 11.615 4.927 -9.227 1.00 89.94 159 ASN A N 1
ATOM 1269 C CA . ASN A 1 159 ? 11.117 5.803 -10.288 1.00 89.94 159 ASN A CA 1
ATOM 1270 C C . ASN A 1 159 ? 10.504 4.978 -11.428 1.00 89.94 159 ASN A C 1
ATOM 1272 O O . ASN A 1 159 ? 9.510 5.389 -12.024 1.00 89.94 159 ASN A O 1
ATOM 1276 N N . ILE A 1 160 ? 11.090 3.811 -11.718 1.00 89.81 160 ILE A N 1
ATOM 1277 C CA . ILE A 1 160 ? 10.560 2.858 -12.696 1.00 89.81 160 ILE A CA 1
ATOM 1278 C C . ILE A 1 160 ? 9.185 2.355 -12.247 1.00 89.81 160 ILE A C 1
ATOM 1280 O O . ILE A 1 160 ? 8.223 2.460 -13.010 1.00 89.81 160 ILE A O 1
ATOM 1284 N N . SER A 1 161 ? 9.071 1.869 -11.007 1.00 92.69 161 SER A N 1
ATOM 1285 C CA . SER A 1 161 ? 7.807 1.358 -10.470 1.00 92.69 161 SER A CA 1
ATOM 1286 C C . SER A 1 161 ? 6.712 2.430 -10.454 1.00 92.69 161 SER A C 1
ATOM 1288 O O . SER A 1 161 ? 5.606 2.170 -10.930 1.00 92.69 161 SER A O 1
ATOM 1290 N N . ASP A 1 162 ? 7.033 3.649 -10.008 1.00 93.62 162 ASP A N 1
ATOM 1291 C CA . ASP A 1 162 ? 6.099 4.780 -9.987 1.00 93.62 162 ASP A CA 1
ATOM 1292 C C . ASP A 1 162 ? 5.585 5.128 -11.394 1.00 93.62 162 ASP A C 1
ATOM 1294 O O . ASP A 1 162 ? 4.382 5.269 -11.613 1.00 93.62 162 ASP A O 1
ATOM 1298 N N . LYS A 1 163 ? 6.480 5.189 -12.392 1.00 91.75 163 LYS A N 1
ATOM 1299 C CA . LYS A 1 163 ? 6.107 5.449 -13.793 1.00 91.75 163 LYS A CA 1
ATOM 1300 C C . LYS A 1 163 ? 5.224 4.340 -14.371 1.00 91.75 163 LYS A C 1
ATOM 1302 O O . LYS A 1 163 ? 4.245 4.644 -15.056 1.00 91.75 163 LYS A O 1
ATOM 1307 N N . LEU A 1 164 ? 5.556 3.074 -14.115 1.00 93.62 164 LEU A N 1
ATOM 1308 C CA . LEU A 1 164 ? 4.792 1.925 -14.611 1.00 93.62 164 LEU A CA 1
ATOM 1309 C C . LEU A 1 164 ? 3.381 1.888 -14.015 1.00 93.62 164 LEU A C 1
ATOM 1311 O O . LEU A 1 164 ? 2.409 1.746 -14.758 1.00 93.62 164 LEU A O 1
ATOM 1315 N N . LEU A 1 165 ? 3.257 2.075 -12.699 1.00 95.50 165 LEU A N 1
ATOM 1316 C CA . LEU A 1 165 ? 1.966 2.091 -12.013 1.00 95.50 165 LEU A CA 1
ATOM 1317 C C . LEU A 1 165 ? 1.137 3.318 -12.396 1.00 95.50 165 LEU A C 1
ATOM 1319 O O . LEU A 1 165 ? -0.050 3.178 -12.684 1.00 95.50 165 LEU A O 1
ATOM 1323 N N . LYS A 1 166 ? 1.753 4.499 -12.527 1.00 95.25 166 LYS A N 1
ATOM 1324 C CA . LYS A 1 166 ? 1.069 5.687 -13.053 1.00 95.25 166 LYS A CA 1
ATOM 1325 C C . LYS A 1 166 ? 0.476 5.425 -14.439 1.00 95.25 166 LYS A C 1
ATOM 1327 O O . LYS A 1 166 ? -0.713 5.666 -14.639 1.00 95.25 166 LYS A O 1
ATOM 1332 N N . LYS A 1 167 ? 1.265 4.878 -15.375 1.00 94.06 167 LYS A N 1
ATOM 1333 C CA . LYS A 1 167 ? 0.789 4.503 -16.722 1.00 94.06 167 LYS A CA 1
ATOM 1334 C C . LYS A 1 167 ? -0.339 3.463 -16.662 1.00 94.06 167 LYS A C 1
ATOM 1336 O O . LYS A 1 167 ? -1.305 3.571 -17.414 1.00 94.06 167 LYS A O 1
ATOM 1341 N N . TYR A 1 168 ? -0.239 2.473 -15.770 1.00 95.69 168 TYR A N 1
ATOM 1342 C CA . TYR A 1 168 ? -1.275 1.454 -15.568 1.00 95.69 168 TYR A CA 1
ATOM 1343 C C . TYR A 1 168 ? -2.612 2.084 -15.157 1.00 95.69 168 TYR A C 1
ATOM 1345 O O . TYR A 1 168 ? -3.635 1.852 -15.804 1.00 95.69 168 TYR A O 1
ATOM 1353 N N . PHE A 1 169 ? -2.611 2.925 -14.120 1.00 95.94 169 PHE A N 1
ATOM 1354 C CA . PHE A 1 169 ? -3.841 3.538 -13.614 1.00 95.94 169 PHE A CA 1
ATOM 1355 C C . PHE A 1 169 ? -4.410 4.592 -14.558 1.00 95.94 169 PHE A C 1
ATOM 1357 O O . PHE A 1 169 ? -5.620 4.617 -14.745 1.00 95.94 169 PHE A O 1
ATOM 1364 N N . GLN A 1 170 ? -3.568 5.362 -15.251 1.00 94.69 170 GLN A N 1
ATOM 1365 C CA . GLN A 1 170 ? -4.027 6.262 -16.315 1.00 94.69 170 GLN A CA 1
ATOM 1366 C C . GLN A 1 170 ? -4.758 5.517 -17.441 1.00 94.69 170 GLN A C 1
ATOM 1368 O O . GLN A 1 170 ? -5.710 6.048 -18.003 1.00 94.69 170 GLN A O 1
ATOM 1373 N N . LYS A 1 171 ? -4.344 4.284 -17.764 1.00 94.81 171 LYS A N 1
ATOM 1374 C CA . LYS A 1 171 ? -5.001 3.468 -18.793 1.00 94.81 171 LYS A CA 1
ATOM 1375 C C . LYS A 1 171 ? -6.331 2.877 -18.319 1.00 94.81 171 LYS A C 1
ATOM 1377 O O . LYS A 1 171 ? -7.307 2.901 -19.062 1.00 94.81 171 LYS A O 1
ATOM 1382 N N . PHE A 1 172 ? -6.362 2.271 -17.132 1.00 96.19 172 PHE A N 1
ATOM 1383 C CA . PHE A 1 172 ? -7.505 1.449 -16.702 1.00 96.19 172 PHE A CA 1
ATOM 1384 C C . PHE A 1 172 ? -8.520 2.179 -15.813 1.00 96.19 172 PHE A C 1
ATOM 1386 O O . PHE A 1 172 ? -9.674 1.737 -15.734 1.00 96.19 172 PHE A O 1
ATOM 1393 N N . PHE A 1 173 ? -8.092 3.275 -15.183 1.00 97.31 173 PHE A N 1
ATOM 1394 C CA . PHE A 1 173 ? -8.854 4.120 -14.261 1.00 97.31 173 PHE A CA 1
ATOM 1395 C C . PHE A 1 173 ? -8.580 5.610 -14.556 1.00 97.31 173 PHE A C 1
ATOM 1397 O O . PHE A 1 173 ? -8.089 6.326 -13.680 1.00 97.31 173 PHE A O 1
ATOM 1404 N N . PRO A 1 174 ? -8.825 6.085 -15.795 1.00 97.25 174 PRO A N 1
ATOM 1405 C CA . PRO A 1 174 ? -8.490 7.449 -16.215 1.00 97.25 174 PRO A CA 1
ATOM 1406 C C . PRO A 1 174 ? -9.200 8.535 -15.394 1.00 97.25 174 PRO A C 1
ATOM 1408 O O . PRO A 1 174 ? -8.731 9.668 -15.335 1.00 97.25 174 PRO A O 1
ATOM 1411 N N . GLU A 1 175 ? -10.314 8.198 -14.744 1.00 97.50 175 GLU A N 1
ATOM 1412 C CA . GLU A 1 175 ? -11.056 9.085 -13.854 1.00 97.50 175 GLU A CA 1
ATOM 1413 C C . GLU A 1 175 ? -10.404 9.259 -12.475 1.00 97.50 175 GLU A C 1
ATOM 1415 O O . GLU A 1 175 ? -10.839 10.109 -11.700 1.00 97.50 175 GLU A O 1
ATOM 1420 N N . TYR A 1 176 ? -9.382 8.461 -12.149 1.00 98.31 176 TYR A N 1
ATOM 1421 C CA . TYR A 1 176 ? -8.663 8.555 -10.886 1.00 98.31 176 TYR A CA 1
ATOM 1422 C C . TYR A 1 176 ? -7.362 9.344 -11.035 1.00 98.31 176 TYR A C 1
ATOM 1424 O O . TYR A 1 176 ? -6.523 9.086 -11.901 1.00 98.31 176 TYR A O 1
ATOM 1432 N N . LYS A 1 177 ? -7.125 10.257 -10.096 1.00 98.19 177 LYS A N 1
ATOM 1433 C CA . LYS A 1 177 ? -5.850 10.950 -9.944 1.00 98.19 177 LYS A CA 1
ATOM 1434 C C . LYS A 1 177 ? -4.832 10.046 -9.250 1.00 98.19 177 LYS A C 1
ATOM 1436 O O . LYS A 1 177 ? -4.976 9.701 -8.078 1.00 98.19 177 LYS A O 1
ATOM 1441 N N . TYR A 1 178 ? -3.757 9.722 -9.956 1.00 98.06 178 TYR A N 1
ATOM 1442 C CA . TYR A 1 178 ? -2.625 9.006 -9.376 1.00 98.06 178 TYR A CA 1
ATOM 1443 C C . TYR A 1 178 ? -1.791 9.923 -8.460 1.00 98.06 178 TYR A C 1
ATOM 1445 O O . TYR A 1 178 ? -1.404 11.022 -8.866 1.00 98.06 178 TYR A O 1
ATOM 1453 N N . VAL A 1 179 ? -1.502 9.467 -7.240 1.00 97.56 179 VAL A N 1
ATOM 1454 C CA . VAL A 1 179 ? -0.694 10.158 -6.226 1.00 97.56 179 VAL A CA 1
ATOM 1455 C C . VAL A 1 179 ? 0.626 9.408 -6.060 1.00 97.56 179 VAL A C 1
ATOM 1457 O O . VAL A 1 179 ? 0.662 8.298 -5.525 1.00 97.56 179 VAL A O 1
ATOM 1460 N N . SER A 1 180 ? 1.711 10.028 -6.528 1.00 95.50 180 SER A N 1
ATOM 1461 C CA . SER A 1 180 ? 3.055 9.445 -6.481 1.00 95.50 180 SER A CA 1
ATOM 1462 C C . SER A 1 180 ? 3.602 9.430 -5.048 1.00 95.50 180 SER A C 1
ATOM 1464 O O . SER A 1 180 ? 3.354 10.374 -4.285 1.00 95.50 180 SER A O 1
ATOM 1466 N N . PRO A 1 181 ? 4.457 8.450 -4.690 1.00 93.62 181 PRO A N 1
ATOM 1467 C CA . PRO A 1 181 ? 5.266 8.509 -3.478 1.00 93.62 181 PRO A CA 1
ATOM 1468 C C . PRO A 1 181 ? 6.022 9.836 -3.335 1.00 93.62 181 PRO A C 1
ATOM 1470 O O . PRO A 1 181 ? 6.187 10.319 -2.216 1.00 93.62 181 PRO A O 1
ATOM 1473 N N . LYS A 1 182 ? 6.437 10.464 -4.451 1.00 91.12 182 LYS A N 1
ATOM 1474 C CA . LYS A 1 182 ? 7.150 11.756 -4.468 1.00 91.12 182 LYS A CA 1
ATOM 1475 C C . LYS A 1 182 ? 6.341 12.907 -3.870 1.00 91.12 182 LYS A C 1
ATOM 1477 O O . LYS A 1 182 ? 6.929 13.789 -3.240 1.00 91.12 182 LYS A O 1
ATOM 1482 N N . ASP A 1 183 ? 5.020 12.855 -4.011 1.00 91.50 183 ASP A N 1
ATOM 1483 C CA . ASP A 1 183 ? 4.090 13.883 -3.534 1.00 91.50 183 ASP A CA 1
ATOM 1484 C C . ASP A 1 183 ? 3.584 13.612 -2.111 1.00 91.50 183 ASP A C 1
ATOM 1486 O O . ASP A 1 183 ? 3.028 14.502 -1.458 1.00 91.50 183 ASP A O 1
ATOM 1490 N N . LEU A 1 184 ? 3.750 12.372 -1.644 1.00 90.56 184 LEU A N 1
ATOM 1491 C CA . LEU A 1 184 ? 3.127 11.852 -0.433 1.00 90.56 184 LEU A CA 1
ATOM 1492 C C . LEU A 1 184 ? 4.132 11.596 0.697 1.00 90.56 184 LEU A C 1
ATOM 1494 O O . LEU A 1 184 ? 3.837 11.906 1.849 1.00 90.56 184 LEU A O 1
ATOM 1498 N N . LEU A 1 185 ? 5.302 11.030 0.395 1.00 92.50 185 LEU A N 1
ATOM 1499 C CA . LEU A 1 185 ? 6.197 10.417 1.380 1.00 92.50 185 LEU A CA 1
ATOM 1500 C C . LEU A 1 185 ? 7.468 11.243 1.653 1.00 92.50 185 LEU A C 1
ATOM 1502 O O . LEU A 1 185 ? 7.916 12.021 0.810 1.00 92.50 185 LEU A O 1
ATOM 1506 N N . PRO A 1 186 ? 8.094 11.092 2.838 1.00 86.25 186 PRO A N 1
ATOM 1507 C CA . PRO A 1 186 ? 9.398 11.694 3.127 1.00 86.25 186 PRO A CA 1
ATOM 1508 C C . PRO A 1 186 ? 10.530 11.051 2.305 1.00 86.25 186 PRO A C 1
ATOM 1510 O O . PRO A 1 186 ? 10.420 9.894 1.902 1.00 86.25 186 PRO A O 1
ATOM 1513 N N . SER A 1 187 ? 11.632 11.788 2.084 1.00 77.81 187 SER A N 1
ATOM 1514 C CA . SER A 1 187 ? 12.783 11.313 1.284 1.00 77.81 187 SER A CA 1
ATOM 1515 C C . SER A 1 187 ? 13.433 10.062 1.875 1.00 77.81 187 SER A C 1
ATOM 1517 O O . SER A 1 187 ? 13.710 9.100 1.167 1.00 77.81 187 SER A O 1
ATOM 1519 N N . TYR A 1 188 ? 13.614 10.049 3.196 1.00 76.75 188 TYR A N 1
ATOM 1520 C CA . TYR A 1 188 ? 13.877 8.824 3.942 1.00 76.75 188 TYR A CA 1
ATOM 1521 C C . TYR A 1 188 ? 12.543 8.242 4.395 1.00 76.75 188 TYR A C 1
ATOM 1523 O O . TYR A 1 188 ? 11.907 8.780 5.307 1.00 76.75 188 TYR A O 1
ATOM 1531 N N . GLY A 1 189 ? 12.109 7.168 3.732 1.00 75.94 189 GLY A N 1
ATOM 1532 C CA . GLY A 1 189 ? 10.891 6.462 4.100 1.00 75.94 189 GLY A CA 1
ATOM 1533 C C . GLY A 1 189 ? 10.962 5.811 5.467 1.00 75.94 189 GLY A C 1
ATOM 1534 O O . GLY A 1 189 ? 12.019 5.682 6.088 1.00 75.94 189 GLY A O 1
ATOM 1535 N N . PHE A 1 190 ? 9.799 5.380 5.930 1.00 82.44 190 PHE A N 1
ATOM 1536 C CA . PHE A 1 190 ? 9.634 4.858 7.274 1.00 82.44 190 PHE A CA 1
ATOM 1537 C C . PHE A 1 190 ? 10.474 3.606 7.531 1.00 82.44 190 PHE A C 1
ATOM 1539 O O . PHE A 1 190 ? 11.176 3.531 8.539 1.00 82.44 190 PHE A O 1
ATOM 1546 N N . GLN A 1 191 ? 10.485 2.663 6.589 1.00 78.81 191 GLN A N 1
ATOM 1547 C CA . GLN A 1 191 ? 11.310 1.465 6.711 1.00 78.81 191 GLN A CA 1
ATOM 1548 C C . GLN A 1 191 ? 12.795 1.800 6.577 1.00 78.81 191 GLN A C 1
ATOM 1550 O O . GLN A 1 191 ? 13.591 1.357 7.393 1.00 78.81 191 GLN A O 1
ATOM 1555 N N . ALA A 1 192 ? 13.166 2.668 5.633 1.00 74.88 192 ALA A N 1
ATOM 1556 C CA . ALA A 1 192 ? 14.555 3.095 5.466 1.00 74.88 192 ALA A CA 1
ATOM 1557 C C . ALA A 1 192 ? 15.140 3.725 6.743 1.00 74.88 192 ALA A C 1
ATOM 1559 O O . ALA A 1 192 ? 16.326 3.585 7.015 1.00 74.88 192 ALA A O 1
ATOM 1560 N N . LYS A 1 193 ? 14.305 4.414 7.529 1.00 75.19 193 LYS A N 1
ATOM 1561 C CA . LYS A 1 193 ? 14.715 5.077 8.768 1.00 75.19 193 LYS A CA 1
ATOM 1562 C C . LYS A 1 193 ? 14.791 4.137 9.974 1.00 75.19 193 LYS A C 1
ATOM 1564 O O . LYS A 1 193 ? 15.678 4.297 10.805 1.00 75.19 193 LYS A O 1
ATOM 1569 N N . TYR A 1 194 ? 13.837 3.220 10.121 1.00 71.12 194 TYR A N 1
ATOM 1570 C CA . TYR A 1 194 ? 13.675 2.439 11.358 1.00 71.12 194 TYR A CA 1
ATOM 1571 C C . TYR A 1 194 ? 14.039 0.960 11.216 1.00 71.12 194 TYR A C 1
ATOM 1573 O O . TYR A 1 194 ? 14.127 0.260 12.228 1.00 71.12 194 TYR A O 1
ATOM 1581 N N . ASP A 1 195 ? 14.202 0.492 9.980 1.00 65.38 195 ASP A N 1
ATOM 1582 C CA . ASP A 1 195 ? 14.124 -0.923 9.648 1.00 65.38 195 ASP A CA 1
ATOM 1583 C C . ASP A 1 195 ? 14.832 -1.311 8.329 1.00 65.38 195 ASP A C 1
ATOM 1585 O O . ASP A 1 195 ? 14.423 -2.238 7.638 1.00 65.38 195 ASP A O 1
ATOM 1589 N N . ALA A 1 196 ? 15.910 -0.622 7.944 1.00 57.97 196 ALA A N 1
ATOM 1590 C CA . ALA A 1 196 ? 16.572 -0.830 6.646 1.00 57.97 196 ALA A CA 1
ATOM 1591 C C . ALA A 1 196 ? 17.090 -2.269 6.385 1.00 57.97 196 ALA A C 1
ATOM 1593 O O . ALA A 1 196 ? 17.555 -2.548 5.285 1.00 57.97 196 ALA A O 1
ATOM 1594 N N . TYR A 1 197 ? 16.996 -3.177 7.366 1.00 53.69 197 TYR A N 1
ATOM 1595 C CA . TYR A 1 197 ? 17.572 -4.520 7.327 1.00 53.69 197 TYR A CA 1
ATOM 1596 C C . TYR A 1 197 ? 16.638 -5.652 7.782 1.00 53.69 197 TYR A C 1
ATOM 1598 O O . TYR A 1 197 ? 17.069 -6.801 7.745 1.00 53.69 197 TYR A O 1
ATOM 1606 N N . SER A 1 198 ? 15.400 -5.384 8.235 1.00 61.62 198 SER A N 1
ATOM 1607 C CA . SER A 1 198 ? 14.541 -6.450 8.792 1.00 61.62 198 SER A CA 1
ATOM 1608 C C . SER A 1 198 ? 13.259 -6.738 8.019 1.00 61.62 198 SER A C 1
ATOM 1610 O O . SER A 1 198 ?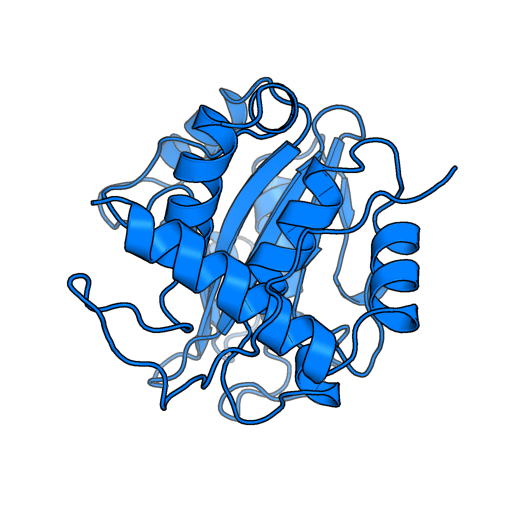 12.476 -7.549 8.478 1.00 61.62 198 SER A O 1
ATOM 1612 N N . GLY A 1 199 ? 13.066 -6.187 6.815 1.00 74.75 199 GLY A N 1
ATOM 1613 C CA . GLY A 1 199 ? 12.033 -6.661 5.884 1.00 74.75 199 GLY A CA 1
ATOM 1614 C C . GLY A 1 199 ? 10.588 -6.403 6.328 1.00 74.75 199 GLY A C 1
ATOM 1615 O O . GLY A 1 199 ? 9.685 -7.144 5.940 1.00 74.75 199 GLY A O 1
ATOM 1616 N N . LEU A 1 200 ? 10.314 -5.363 7.125 1.00 87.88 200 LEU A N 1
ATOM 1617 C CA . LEU A 1 200 ? 8.952 -5.025 7.567 1.00 87.88 200 LEU A CA 1
ATOM 1618 C C . LEU A 1 200 ? 8.148 -4.249 6.506 1.00 87.88 200 LEU A C 1
ATOM 1620 O O . LEU A 1 200 ? 7.182 -3.565 6.851 1.00 87.88 200 LEU A O 1
ATOM 1624 N N . CYS A 1 201 ? 8.497 -4.346 5.217 1.00 90.56 201 CYS A N 1
ATOM 1625 C CA . CYS A 1 201 ? 7.755 -3.733 4.105 1.00 90.56 201 CYS A CA 1
ATOM 1626 C C . CYS A 1 201 ? 6.265 -4.111 4.122 1.00 90.56 201 CYS A C 1
ATOM 1628 O O . CYS A 1 201 ? 5.397 -3.249 3.954 1.00 90.56 201 CYS A O 1
ATOM 1630 N N . VAL A 1 202 ? 5.971 -5.377 4.428 1.00 93.44 202 VAL A N 1
ATOM 1631 C CA . VAL A 1 202 ? 4.613 -5.893 4.630 1.00 93.44 202 VAL A CA 1
ATOM 1632 C C . VAL A 1 202 ? 3.942 -5.207 5.819 1.00 93.44 202 VAL A C 1
ATOM 1634 O O . VAL A 1 202 ? 2.858 -4.658 5.663 1.00 93.44 202 VAL A O 1
ATOM 1637 N N . THR A 1 203 ? 4.593 -5.148 6.983 1.00 94.31 203 THR A N 1
ATOM 1638 C CA . THR A 1 203 ? 4.052 -4.494 8.189 1.00 94.31 203 THR A CA 1
ATOM 1639 C C . THR A 1 203 ? 3.740 -3.016 7.957 1.00 94.31 203 THR A C 1
ATOM 1641 O O . THR A 1 203 ? 2.678 -2.548 8.365 1.00 94.31 203 THR A O 1
ATOM 1644 N N . TRP A 1 204 ? 4.635 -2.277 7.296 1.00 95.19 204 TRP A N 1
ATOM 1645 C CA . TRP A 1 204 ? 4.413 -0.869 6.957 1.00 95.19 204 TRP A CA 1
ATOM 1646 C C . TRP A 1 204 ? 3.224 -0.696 6.013 1.00 95.19 204 TRP A C 1
ATOM 1648 O O . TRP A 1 204 ? 2.392 0.182 6.239 1.00 95.19 204 TRP A O 1
ATOM 1658 N N . SER A 1 205 ? 3.117 -1.555 4.999 1.00 96.75 205 SER A N 1
ATOM 1659 C CA . SER A 1 205 ? 1.993 -1.566 4.057 1.00 96.75 205 SER A CA 1
ATOM 1660 C C . SER A 1 205 ? 0.664 -1.868 4.760 1.00 96.75 205 SER A C 1
ATOM 1662 O O . SER A 1 205 ? -0.319 -1.157 4.548 1.00 96.75 205 SER A O 1
ATOM 1664 N N . THR A 1 206 ? 0.639 -2.857 5.663 1.00 97.81 206 THR A N 1
ATOM 1665 C CA . THR A 1 206 ? -0.534 -3.175 6.496 1.00 97.81 206 THR A CA 1
ATOM 1666 C C . THR A 1 206 ? -0.910 -2.000 7.395 1.00 97.81 206 THR A C 1
ATOM 1668 O O . THR A 1 206 ? -2.079 -1.622 7.447 1.00 97.81 206 THR A O 1
ATOM 1671 N N . MET A 1 207 ? 0.072 -1.387 8.069 1.00 97.94 207 MET A N 1
ATOM 1672 C CA . MET A 1 207 ? -0.148 -0.250 8.966 1.00 97.94 207 MET A CA 1
ATOM 1673 C C . MET A 1 207 ? -0.746 0.937 8.222 1.00 97.94 207 MET A C 1
ATOM 1675 O O . MET A 1 207 ? -1.716 1.528 8.693 1.00 97.94 207 MET A O 1
ATOM 1679 N N . TYR A 1 208 ? -0.188 1.276 7.059 1.00 98.25 208 TYR A N 1
ATOM 1680 C CA . TYR A 1 208 ? -0.671 2.394 6.262 1.00 98.25 208 TYR A CA 1
ATOM 1681 C C . TYR A 1 208 ? -2.121 2.185 5.815 1.00 98.25 208 TYR A C 1
ATOM 1683 O O . TYR A 1 208 ? -2.958 3.061 6.035 1.00 98.25 208 TYR A O 1
ATOM 1691 N N . LEU A 1 209 ? -2.446 0.998 5.289 1.00 98.69 209 LEU A N 1
ATOM 1692 C CA . LEU A 1 209 ? -3.824 0.649 4.943 1.00 98.69 209 LEU A CA 1
ATOM 1693 C C . LEU A 1 209 ? -4.751 0.729 6.163 1.00 98.69 209 LEU A C 1
ATOM 1695 O O . LEU A 1 209 ? -5.848 1.274 6.063 1.00 98.69 209 LEU A O 1
ATOM 1699 N N . HIS A 1 210 ? -4.305 0.253 7.327 1.00 98.62 210 HIS A N 1
ATOM 1700 C CA . HIS A 1 210 ? -5.117 0.278 8.542 1.00 98.62 210 HIS A CA 1
ATOM 1701 C C . HIS A 1 210 ? -5.429 1.721 8.971 1.00 98.62 210 HIS A C 1
ATOM 1703 O O . HIS A 1 210 ? -6.586 2.044 9.230 1.00 98.62 210 HIS A O 1
ATOM 1709 N N . TYR A 1 211 ? -4.442 2.623 8.933 1.00 98.62 211 TYR A N 1
ATOM 1710 C CA . TYR A 1 211 ? -4.674 4.051 9.169 1.00 98.62 211 TYR A CA 1
ATOM 1711 C C . TYR A 1 211 ? -5.650 4.671 8.163 1.00 98.62 211 TYR A C 1
ATOM 1713 O O . TYR A 1 211 ? -6.534 5.420 8.578 1.00 98.62 211 TYR A O 1
ATOM 1721 N N . ARG A 1 212 ? -5.519 4.371 6.861 1.00 98.38 212 ARG A N 1
ATOM 1722 C CA . ARG A 1 212 ? -6.420 4.903 5.819 1.00 98.38 212 ARG A CA 1
ATOM 1723 C C . ARG A 1 212 ? -7.861 4.437 6.005 1.00 98.38 212 ARG A C 1
ATOM 1725 O O . ARG A 1 212 ? -8.781 5.222 5.814 1.00 98.38 212 ARG A O 1
ATOM 1732 N N . VAL A 1 213 ? -8.055 3.191 6.427 1.00 98.38 213 VAL A N 1
ATOM 1733 C CA . VAL A 1 213 ? -9.383 2.616 6.675 1.00 98.38 213 VAL A CA 1
ATOM 1734 C C . VAL A 1 213 ? -10.027 3.171 7.946 1.00 98.38 213 VAL A C 1
ATOM 1736 O O . VAL A 1 213 ? -11.227 3.427 7.942 1.00 98.38 213 VAL A O 1
ATOM 1739 N N . LEU A 1 214 ? -9.250 3.393 9.012 1.00 98.31 214 LEU A N 1
ATOM 1740 C CA . LEU A 1 214 ? -9.747 4.013 10.248 1.00 98.31 214 LEU A CA 1
ATOM 1741 C C . LEU A 1 214 ? -10.047 5.511 10.081 1.00 98.31 214 LEU A C 1
ATOM 1743 O O . LEU A 1 214 ? -10.812 6.075 10.855 1.00 98.31 214 LEU A O 1
ATOM 1747 N N . ASN A 1 215 ? -9.444 6.160 9.081 1.00 98.19 215 ASN A N 1
ATOM 1748 C CA . ASN A 1 215 ? -9.517 7.606 8.877 1.00 98.19 215 ASN A CA 1
ATOM 1749 C C . ASN A 1 215 ? -9.831 7.961 7.406 1.00 98.19 215 ASN A C 1
ATOM 1751 O O . ASN A 1 215 ? -9.028 8.638 6.755 1.00 98.19 215 ASN A O 1
ATOM 1755 N N . PRO A 1 216 ? -10.976 7.516 6.852 1.00 97.31 216 PRO A N 1
ATOM 1756 C CA . PRO A 1 216 ? -11.262 7.622 5.418 1.00 97.31 216 PRO A CA 1
ATOM 1757 C C . PRO A 1 216 ? -11.469 9.060 4.916 1.00 97.31 216 PRO A C 1
ATOM 1759 O O . PRO A 1 216 ? -11.373 9.301 3.711 1.00 97.31 216 PRO A O 1
ATOM 1762 N N . ASP A 1 217 ? -11.752 10.007 5.812 1.00 96.88 217 ASP 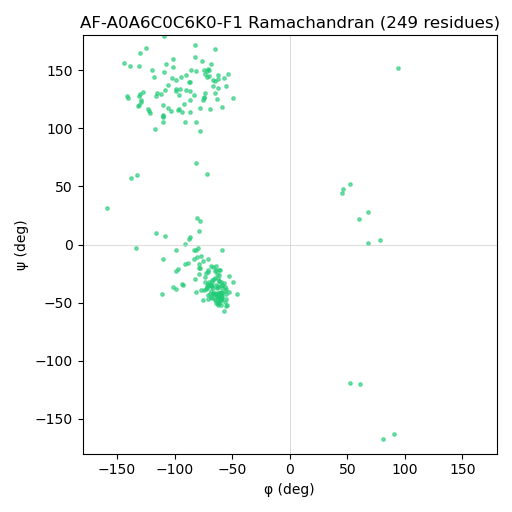A N 1
ATOM 1763 C CA . ASP A 1 217 ? -11.927 11.430 5.488 1.00 96.88 217 ASP A CA 1
ATOM 1764 C C . ASP A 1 217 ? -10.674 12.278 5.776 1.00 96.88 217 ASP A C 1
ATOM 1766 O O . ASP A 1 217 ? -10.642 13.460 5.449 1.00 96.88 217 ASP A O 1
ATOM 1770 N N . VAL A 1 218 ? -9.621 11.690 6.355 1.00 97.31 218 VAL A N 1
ATOM 1771 C CA . VAL A 1 218 ? -8.336 12.375 6.568 1.00 97.31 218 VAL A CA 1
ATOM 1772 C C . VAL A 1 218 ? -7.480 12.225 5.317 1.00 97.31 218 VAL A C 1
ATOM 1774 O O . VAL A 1 218 ? -7.427 11.145 4.720 1.00 97.31 218 VAL A O 1
ATOM 1777 N N . THR A 1 219 ? -6.774 13.282 4.915 1.00 96.06 219 THR A N 1
ATOM 1778 C CA . THR A 1 219 ? -5.929 13.208 3.722 1.00 96.06 219 THR A CA 1
ATOM 1779 C C . THR A 1 219 ? -4.717 12.313 3.957 1.00 96.06 219 THR A C 1
ATOM 1781 O O . THR A 1 219 ? -4.145 12.221 5.045 1.00 96.06 219 THR A O 1
ATOM 1784 N N . SER A 1 220 ? -4.241 11.692 2.890 1.00 96.12 220 SER A N 1
ATOM 1785 C CA . SER A 1 220 ? -3.074 10.814 2.918 1.00 96.12 220 SER A CA 1
ATOM 1786 C C . SER A 1 220 ? -1.815 11.518 3.421 1.00 96.12 220 SER A C 1
ATOM 1788 O O . SER A 1 220 ? -1.017 10.919 4.141 1.00 96.12 220 SER A O 1
ATOM 1790 N N . LYS A 1 221 ? -1.660 12.813 3.111 1.00 95.19 221 LYS A N 1
ATOM 1791 C CA . LYS A 1 221 ? -0.557 13.649 3.607 1.00 95.19 221 LYS A CA 1
ATOM 1792 C C . LYS A 1 221 ? -0.614 13.827 5.124 1.00 95.19 221 LYS A C 1
ATOM 1794 O O . LYS A 1 221 ? 0.421 13.747 5.786 1.00 95.19 221 LYS A O 1
ATOM 1799 N N . GLU A 1 222 ? -1.801 14.043 5.684 1.00 96.81 222 GLU A N 1
ATOM 1800 C CA . GLU A 1 222 ? -1.993 14.144 7.134 1.00 96.81 222 GLU A CA 1
ATOM 1801 C C . GLU A 1 222 ? -1.726 12.806 7.828 1.00 96.81 222 GLU A C 1
ATOM 1803 O O . GLU A 1 222 ? -1.022 12.784 8.838 1.00 96.81 222 GLU A O 1
ATOM 1808 N N . ILE A 1 223 ? -2.179 11.689 7.246 1.00 97.75 223 ILE A N 1
ATOM 1809 C CA . ILE A 1 223 ? -1.872 10.339 7.744 1.00 97.75 223 ILE A CA 1
ATOM 1810 C C . ILE A 1 223 ? -0.363 10.080 7.747 1.00 97.75 223 ILE A C 1
ATOM 1812 O O . ILE A 1 223 ? 0.191 9.666 8.764 1.00 97.75 223 ILE A O 1
ATOM 1816 N N . VAL A 1 224 ? 0.342 10.385 6.655 1.00 96.31 224 VAL A N 1
ATOM 1817 C CA . VAL A 1 224 ? 1.807 10.238 6.584 1.00 96.31 224 VAL A CA 1
ATOM 1818 C C . VAL A 1 224 ? 2.507 11.133 7.608 1.00 96.31 224 VAL A C 1
ATOM 1820 O O . VAL A 1 224 ? 3.446 10.688 8.273 1.00 96.31 224 VAL A O 1
ATOM 1823 N N . LYS A 1 225 ? 2.055 12.382 7.785 1.00 95.69 225 LYS A N 1
ATOM 1824 C CA . LYS A 1 225 ? 2.597 13.303 8.797 1.00 95.69 225 LYS A CA 1
ATOM 1825 C C . LYS A 1 225 ? 2.394 12.763 10.215 1.00 95.69 225 LYS A C 1
ATOM 1827 O O . LYS A 1 225 ? 3.313 12.845 11.031 1.00 95.69 225 LYS A O 1
ATOM 1832 N N . HIS A 1 226 ? 1.226 12.190 10.495 1.00 96.56 226 HIS A N 1
ATOM 1833 C CA . HIS A 1 226 ? 0.908 11.565 11.778 1.00 96.56 226 HIS A CA 1
ATOM 1834 C C . HIS A 1 226 ? 1.790 10.348 12.048 1.00 96.56 226 HIS A C 1
ATOM 1836 O O . HIS A 1 226 ? 2.461 10.302 13.080 1.00 96.56 226 HIS A O 1
ATOM 1842 N N . ILE A 1 227 ? 1.890 9.428 11.083 1.00 95.56 227 ILE A N 1
ATOM 1843 C CA . ILE A 1 227 ? 2.773 8.256 11.161 1.00 95.56 227 ILE A CA 1
ATOM 1844 C C . ILE A 1 227 ? 4.217 8.700 11.417 1.00 95.56 227 ILE A C 1
ATOM 1846 O O . ILE A 1 227 ? 4.856 8.200 12.339 1.00 95.56 227 ILE A O 1
ATOM 1850 N N . LYS A 1 228 ? 4.718 9.704 10.682 1.00 92.75 228 LYS A N 1
ATOM 1851 C CA . LYS A 1 228 ? 6.074 10.251 10.864 1.00 92.75 228 LYS A CA 1
ATOM 1852 C C . LYS A 1 228 ? 6.323 10.788 12.273 1.00 92.75 228 LYS A C 1
ATOM 1854 O O . LYS A 1 228 ? 7.441 10.673 12.769 1.00 92.75 228 LYS A O 1
ATOM 1859 N N . LYS A 1 229 ? 5.318 11.416 12.888 1.00 93.50 229 LYS A N 1
ATOM 1860 C CA . LYS A 1 229 ? 5.425 11.993 14.234 1.00 93.50 229 LYS A CA 1
ATOM 1861 C C . LYS A 1 229 ? 5.352 10.921 15.323 1.00 93.50 229 LYS A C 1
ATOM 1863 O O . LYS A 1 229 ? 6.046 11.040 16.327 1.00 93.50 229 LYS A O 1
ATOM 1868 N N . LYS A 1 230 ? 4.493 9.915 15.147 1.00 93.19 230 LYS A N 1
ATOM 1869 C CA . LYS A 1 230 ? 4.103 8.989 16.218 1.00 93.19 230 LYS A CA 1
ATOM 1870 C C . LYS A 1 230 ? 4.798 7.632 16.161 1.00 93.19 230 LYS A C 1
ATOM 1872 O O . LYS A 1 230 ? 5.110 7.065 17.207 1.00 93.19 230 LYS A O 1
ATOM 1877 N N . VAL A 1 231 ? 5.033 7.096 14.968 1.00 92.62 231 VAL A N 1
ATOM 1878 C CA . VAL A 1 231 ? 5.522 5.726 14.805 1.00 92.62 231 VAL A CA 1
ATOM 1879 C C . VAL A 1 231 ? 7.045 5.698 14.887 1.00 92.62 231 VAL A C 1
ATOM 1881 O O . VAL A 1 231 ? 7.755 6.212 14.025 1.00 92.62 231 VAL A O 1
ATOM 1884 N N . ASN A 1 232 ? 7.544 5.053 15.937 1.00 90.25 232 ASN A N 1
ATOM 1885 C CA . ASN A 1 232 ? 8.944 4.673 16.093 1.00 90.25 232 ASN A CA 1
ATOM 1886 C C . ASN A 1 232 ? 9.099 3.143 15.967 1.00 90.25 232 ASN A C 1
ATOM 1888 O O . ASN A 1 232 ? 8.115 2.418 15.804 1.00 90.25 232 ASN A O 1
ATOM 1892 N N . LYS A 1 233 ? 10.333 2.632 16.075 1.00 87.62 233 LYS A N 1
ATOM 1893 C CA . LYS A 1 233 ? 10.614 1.188 15.981 1.00 87.62 233 LYS A CA 1
ATOM 1894 C C . LYS A 1 233 ? 9.802 0.360 16.986 1.00 87.62 233 LYS A C 1
ATOM 1896 O O . LYS A 1 233 ? 9.255 -0.673 16.620 1.00 87.62 233 LYS A O 1
ATOM 1901 N N . GLN A 1 234 ? 9.675 0.815 18.233 1.00 90.56 234 GLN A N 1
ATOM 1902 C CA . GLN A 1 234 ? 8.914 0.087 19.253 1.00 90.56 234 GLN A CA 1
ATOM 1903 C C . GLN A 1 234 ? 7.418 0.031 18.916 1.00 90.56 234 GLN A C 1
ATOM 1905 O O . GLN A 1 234 ? 6.805 -1.026 19.045 1.00 90.56 234 GLN A O 1
ATOM 1910 N N . PHE A 1 235 ? 6.836 1.141 18.454 1.00 93.88 235 PHE A N 1
ATOM 1911 C CA . PHE A 1 235 ? 5.447 1.187 17.999 1.00 93.88 235 PHE A CA 1
ATOM 1912 C C . PHE A 1 235 ? 5.228 0.216 16.836 1.00 93.88 235 PHE A C 1
ATOM 1914 O O . PHE A 1 235 ? 4.303 -0.592 16.875 1.00 93.88 235 PHE A O 1
ATOM 1921 N N . LEU A 1 236 ? 6.115 0.246 15.836 1.00 92.75 236 LEU A N 1
ATOM 1922 C CA . LEU A 1 236 ? 6.055 -0.644 14.680 1.00 92.75 236 LEU A CA 1
ATOM 1923 C C . LEU A 1 236 ? 6.119 -2.119 15.090 1.00 92.75 236 LEU A C 1
ATOM 1925 O O . LEU A 1 236 ? 5.308 -2.909 14.621 1.00 92.75 236 LEU A O 1
ATOM 1929 N N . LEU A 1 237 ? 7.032 -2.495 15.989 1.00 91.06 237 LEU A N 1
ATOM 1930 C CA . LEU A 1 237 ? 7.149 -3.879 16.453 1.00 91.06 237 LEU A CA 1
ATOM 1931 C C . LEU A 1 237 ? 5.932 -4.322 17.275 1.00 91.06 237 LEU A C 1
ATOM 1933 O O . LEU A 1 237 ? 5.514 -5.474 17.171 1.00 91.06 237 LEU A O 1
ATOM 1937 N N . LYS A 1 238 ? 5.332 -3.428 18.068 1.00 94.12 238 LYS A N 1
ATOM 1938 C CA . LYS A 1 238 ? 4.077 -3.710 18.785 1.00 94.12 238 LYS A CA 1
ATOM 1939 C C . LYS A 1 238 ? 2.884 -3.840 17.837 1.00 94.12 238 LYS A C 1
ATOM 1941 O O . LYS A 1 238 ? 2.009 -4.674 18.069 1.00 94.12 238 LYS A O 1
ATOM 1946 N N . TYR A 1 239 ? 2.856 -3.063 16.758 1.00 96.00 239 TYR A N 1
ATOM 1947 C CA . TYR A 1 239 ? 1.872 -3.223 15.689 1.00 96.00 239 TYR A CA 1
ATOM 1948 C C . TYR A 1 239 ? 2.075 -4.538 14.925 1.00 96.00 239 TYR A C 1
ATOM 1950 O O . TYR A 1 239 ? 1.123 -5.288 14.733 1.00 96.00 239 TYR A O 1
ATOM 1958 N N . ALA A 1 240 ? 3.317 -4.880 14.572 1.00 93.56 240 ALA A N 1
ATOM 1959 C CA . ALA A 1 240 ? 3.652 -6.161 13.952 1.00 93.56 240 ALA A CA 1
ATOM 1960 C C . ALA A 1 240 ? 3.188 -7.335 14.822 1.00 93.56 240 ALA A C 1
ATOM 1962 O O . ALA A 1 240 ? 2.623 -8.298 14.310 1.00 93.56 240 ALA A O 1
ATOM 1963 N N . LYS A 1 241 ? 3.351 -7.226 16.148 1.00 92.50 241 LYS A N 1
ATOM 1964 C CA . LYS A 1 241 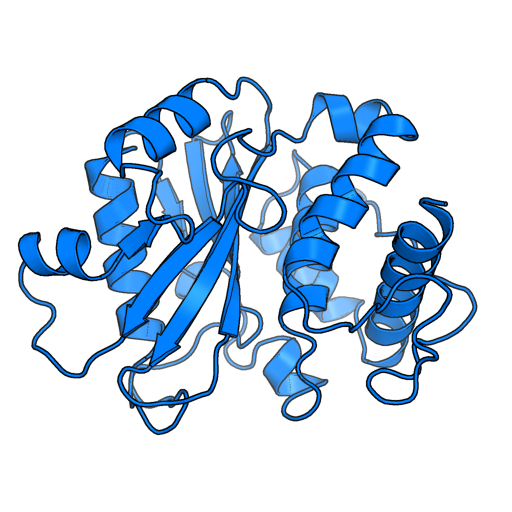? 2.857 -8.235 17.089 1.00 92.50 241 LYS A CA 1
ATOM 1965 C C . LYS A 1 241 ? 1.337 -8.305 17.125 1.00 92.50 241 LYS A C 1
ATOM 1967 O O . LYS A 1 241 ? 0.789 -9.392 17.221 1.00 92.50 241 LYS A O 1
ATOM 1972 N N . TYR A 1 242 ? 0.652 -7.170 17.028 1.00 95.69 242 TYR A N 1
ATOM 1973 C CA . TYR A 1 242 ? -0.805 -7.147 16.937 1.00 95.69 242 TYR A CA 1
ATOM 1974 C C . TYR A 1 242 ? -1.315 -7.846 15.667 1.00 95.69 242 TYR A C 1
ATOM 1976 O O . TYR A 1 242 ? -2.249 -8.645 15.747 1.00 95.69 242 TYR A O 1
ATOM 1984 N N . VAL A 1 243 ? -0.671 -7.613 14.517 1.00 94.81 243 VAL A N 1
ATOM 1985 C CA . VAL A 1 243 ? -0.963 -8.333 13.265 1.00 94.81 243 VAL A CA 1
ATOM 1986 C C . VAL A 1 243 ? -0.701 -9.831 13.438 1.00 94.81 243 VAL A C 1
ATOM 1988 O O . VAL A 1 243 ? -1.587 -10.637 13.169 1.00 94.81 243 VAL A O 1
ATOM 1991 N N . GLU A 1 244 ? 0.471 -10.200 13.958 1.00 92.19 244 GLU A N 1
ATOM 1992 C CA . GLU A 1 244 ? 0.862 -11.586 14.237 1.00 92.19 244 GLU A CA 1
ATOM 1993 C C . GLU A 1 244 ? -0.154 -12.300 15.141 1.00 92.19 244 GLU A C 1
ATOM 1995 O O . GLU A 1 244 ? -0.656 -13.362 14.784 1.00 92.19 244 GLU A O 1
ATOM 2000 N N . ASP A 1 245 ? -0.491 -11.713 16.291 1.00 92.69 245 ASP A N 1
ATOM 2001 C CA . ASP A 1 245 ? -1.441 -12.281 17.253 1.00 92.69 245 ASP A CA 1
ATOM 2002 C C . ASP A 1 245 ? -2.839 -12.419 16.645 1.00 92.69 245 ASP A C 1
ATOM 2004 O O . ASP A 1 245 ? -3.551 -13.380 16.931 1.00 92.69 245 ASP A O 1
ATOM 2008 N N . THR A 1 246 ? -3.240 -11.472 15.796 1.00 93.81 246 THR A N 1
ATOM 2009 C CA . THR A 1 246 ? -4.534 -11.518 15.112 1.00 93.81 246 THR A CA 1
ATOM 2010 C C . THR A 1 246 ? -4.575 -12.654 14.097 1.00 93.81 246 THR A C 1
ATOM 2012 O O . THR A 1 246 ? -5.544 -13.407 14.080 1.00 93.81 246 THR A O 1
ATOM 2015 N N . VAL A 1 247 ? -3.524 -12.805 13.287 1.00 91.88 247 VAL A N 1
ATOM 2016 C CA . VAL A 1 247 ? -3.443 -13.839 12.247 1.00 91.88 247 VAL A CA 1
ATOM 2017 C C . VAL A 1 247 ? -3.260 -15.234 12.856 1.00 91.88 247 VAL A C 1
ATOM 2019 O O . VAL A 1 247 ? -3.874 -16.178 12.373 1.00 91.88 247 VAL A O 1
ATOM 2022 N N . LYS A 1 248 ? -2.495 -15.383 13.946 1.00 87.88 248 LYS A N 1
ATOM 2023 C CA . LYS A 1 248 ? -2.316 -16.673 14.644 1.00 87.88 248 LYS A CA 1
ATOM 2024 C C . LYS A 1 248 ? -3.580 -17.179 15.336 1.00 87.88 248 LYS A C 1
ATOM 2026 O O . LYS A 1 248 ? -3.784 -18.380 15.393 1.00 87.88 248 LYS A O 1
ATOM 2031 N N . LYS A 1 249 ? -4.450 -16.281 15.807 1.00 81.88 249 LYS A N 1
ATOM 2032 C CA . LYS A 1 249 ? -5.765 -16.620 16.390 1.00 81.88 249 LYS A CA 1
ATOM 2033 C C . LYS A 1 249 ? -6.844 -16.930 15.341 1.00 81.88 249 LYS A C 1
ATOM 2035 O O . LYS A 1 249 ? -8.028 -16.915 15.662 1.00 81.88 249 LYS A O 1
ATOM 2040 N N . LYS A 1 250 ? -6.468 -17.094 14.068 1.00 63.25 250 LYS A N 1
ATOM 2041 C CA . LYS A 1 250 ? -7.385 -17.483 12.984 1.00 63.25 250 LYS A CA 1
ATOM 2042 C C . LYS A 1 250 ? -7.843 -18.948 13.111 1.00 63.25 250 LYS A C 1
ATOM 2044 O O . LYS A 1 250 ? -8.796 -19.304 12.421 1.00 63.25 250 LYS A O 1
ATOM 2049 N N . ASN A 1 251 ? -7.194 -19.731 13.978 1.00 45.41 251 ASN A N 1
ATOM 2050 C CA . ASN A 1 251 ? -7.556 -21.101 14.333 1.00 45.41 251 ASN A CA 1
ATOM 2051 C C . ASN A 1 251 ? -8.297 -21.117 15.670 1.00 45.41 251 ASN A C 1
ATOM 2053 O O . ASN A 1 251 ? -7.735 -20.561 16.642 1.00 45.41 251 ASN A O 1
#

pLDDT: mean 89.56, std 11.04, range [45.41, 98.69]

Solvent-accessible surface area (backbone atoms only — not comparable to full-atom values): 13704 Å² total; per-residue (Å²): 136,84,83,58,75,73,78,58,38,98,52,66,44,56,65,93,72,41,75,45,70,99,49,88,57,52,74,64,44,69,40,54,47,58,52,33,50,56,54,46,38,74,74,35,67,66,48,46,62,28,50,28,68,36,94,39,52,64,84,68,30,36,28,27,37,32,36,57,44,71,90,66,82,81,84,56,74,67,54,35,68,73,29,50,41,46,59,29,86,89,44,49,63,67,58,48,53,51,40,51,71,66,53,86,34,47,34,34,48,31,43,31,36,40,31,45,69,100,50,94,61,72,45,43,28,27,36,42,34,32,65,82,80,30,32,36,35,47,48,46,36,54,21,22,57,50,67,79,39,64,48,98,82,36,64,16,42,61,48,51,52,51,51,40,51,45,55,50,40,52,70,78,39,64,83,36,50,72,42,53,31,73,84,53,40,50,62,72,6,66,37,56,70,64,40,75,83,70,59,50,30,36,47,48,36,40,50,51,53,50,37,45,50,66,31,74,90,57,54,70,54,57,52,45,52,47,46,67,74,70,58,46,59,67,52,49,28,9,31,44,25,33,48,49,55,54,48,64,60,74,111